Protein AF-A0A847Q2G8-F1 (afdb_monomer)

Mean predicted aligned error: 12.5 Å

Sequence (275 aa):
MITLSEVSSGKDWVLEKPFDDATLVSTANLAILHGRGFRTAETSLRPAVLFWASRPGVLRMLGEMLLDFGLMPVSARGAFDLLALAKRLGPHLLVMESELGSGDARSVAALLGDDPALAGLPFLLMGGDPGWPKSRFSMRLPPDAPASDVEMAVRNLLRASGVRTPPLLVIEDDSLLGILQAAFSDRYGYRCPVSDSPDPALVASVDTVIYQGGFPPAGIFREEWKDTQLIVIGGPPSDIPAEQIAGQVRIEAAGFSLPALWEALDTGKWTDHDV

pLDDT: mean 70.38, std 17.53, range [26.92, 92.38]

Radius of gyration: 20.65 Å; Cα contacts (8 Å, |Δi|>4): 414; chains: 1; bounding box: 47×43×61 Å

Solvent-accessible surface area (backbone atoms only — not comparable to full-atom values): 15924 Å² total; per-residue (Å²): 128,72,59,75,34,39,25,78,82,64,34,32,39,44,41,41,74,74,73,54,72,70,57,50,53,54,50,52,48,52,44,60,48,48,35,72,56,68,70,62,97,75,91,72,78,66,56,25,35,40,31,36,67,85,51,67,70,56,50,51,55,49,37,54,53,32,48,72,66,62,27,44,67,40,84,31,93,34,57,69,49,38,55,53,48,42,71,74,62,62,42,54,34,36,40,35,36,44,83,38,101,75,44,56,42,65,60,49,54,50,53,33,58,73,33,85,93,39,51,83,56,21,33,40,37,36,30,82,71,84,85,64,85,90,47,100,49,51,51,79,36,51,79,80,55,52,69,68,57,52,51,53,49,53,53,52,42,35,58,74,61,63,61,72,56,67,40,33,38,37,30,42,42,90,87,56,60,61,53,63,45,47,44,40,32,72,72,62,58,28,48,49,57,73,36,84,58,91,49,65,73,62,53,65,69,23,56,32,37,39,41,37,48,57,72,77,64,94,76,70,87,39,85,76,43,78,84,36,32,46,34,40,42,40,52,75,47,97,86,60,60,70,71,70,43,44,78,81,51,35,75,52,80,79,89,75,60,70,67,60,60,52,53,32,67,76,67,73,54,80,56,90,86,78,91

Structure (mmCIF, N/CA/C/O backbone):
data_AF-A0A847Q2G8-F1
#
_entry.id   AF-A0A847Q2G8-F1
#
loop_
_atom_site.group_PDB
_atom_site.id
_atom_site.type_symbol
_atom_site.label_atom_id
_atom_site.label_alt_id
_atom_site.label_comp_id
_atom_site.label_asym_id
_atom_site.label_entity_id
_atom_site.label_seq_id
_atom_site.pdbx_PDB_ins_code
_atom_site.Cartn_x
_atom_site.Cartn_y
_atom_site.Cartn_z
_atom_site.occupancy
_atom_site.B_iso_or_equiv
_atom_site.auth_seq_id
_atom_site.auth_comp_id
_atom_site.auth_asym_id
_atom_site.auth_atom_id
_atom_site.pdbx_PDB_model_num
ATOM 1 N N . MET A 1 1 ? -5.538 23.089 14.633 1.00 41.56 1 MET A N 1
ATOM 2 C CA . MET A 1 1 ? -4.340 22.297 14.971 1.00 41.56 1 MET A CA 1
ATOM 3 C C . MET A 1 1 ? -4.878 20.985 15.489 1.00 41.56 1 MET A C 1
ATOM 5 O O . MET A 1 1 ? -5.653 21.034 16.431 1.00 41.56 1 MET A O 1
ATOM 9 N N . ILE A 1 2 ? -4.609 19.881 14.796 1.00 40.50 2 ILE A N 1
ATOM 10 C CA . ILE A 1 2 ? -5.095 18.560 15.207 1.00 40.50 2 ILE A CA 1
ATOM 11 C C . ILE A 1 2 ? -4.102 18.026 16.225 1.00 40.50 2 ILE A C 1
ATOM 13 O O . ILE A 1 2 ? -2.902 17.990 15.945 1.00 40.50 2 ILE A O 1
ATOM 17 N N . THR A 1 3 ? -4.596 17.656 17.398 1.00 49.03 3 THR A N 1
ATOM 18 C CA . THR A 1 3 ? -3.790 16.984 18.409 1.00 49.03 3 THR A CA 1
ATOM 19 C C . THR A 1 3 ? -3.986 15.494 18.212 1.00 49.03 3 THR A C 1
ATOM 21 O O . THR A 1 3 ? -5.090 14.982 18.374 1.00 49.03 3 THR A O 1
ATOM 24 N N . LEU A 1 4 ? -2.918 14.813 17.815 1.00 47.31 4 LEU A N 1
ATOM 25 C CA . LEU A 1 4 ? -2.869 13.363 17.792 1.00 47.31 4 LEU A CA 1
ATOM 26 C C . LEU A 1 4 ? -2.159 12.929 19.071 1.00 47.31 4 LEU A C 1
ATOM 28 O O . LEU A 1 4 ? -1.071 13.419 19.375 1.00 47.31 4 LEU A O 1
ATOM 32 N N . SER A 1 5 ? -2.796 12.073 19.857 1.00 54.19 5 SER A N 1
ATOM 33 C CA . SER A 1 5 ? -2.247 11.627 21.133 1.00 54.19 5 SER A CA 1
ATOM 34 C C . SER A 1 5 ? -2.280 10.115 21.243 1.00 54.19 5 SER A C 1
ATOM 36 O O . SER A 1 5 ? -3.335 9.501 21.091 1.00 54.19 5 SER A O 1
ATOM 38 N N . GLU A 1 6 ? -1.106 9.544 21.504 1.00 48.56 6 GLU A N 1
ATOM 39 C CA . GLU A 1 6 ? -0.923 8.136 21.834 1.00 48.56 6 GLU A CA 1
ATOM 40 C C . GLU A 1 6 ? -1.397 7.907 23.278 1.00 48.56 6 GLU A C 1
ATOM 42 O O . GLU A 1 6 ? -1.081 8.686 24.186 1.00 48.56 6 GLU A O 1
ATOM 47 N N . VAL A 1 7 ? -2.190 6.857 23.497 1.00 56.44 7 VAL A N 1
ATOM 48 C CA . VAL A 1 7 ? -2.660 6.483 24.836 1.00 56.44 7 VAL A CA 1
ATOM 49 C C . VAL A 1 7 ? -1.842 5.305 25.375 1.00 56.44 7 VAL A C 1
ATOM 51 O O . VAL A 1 7 ? -1.566 4.392 24.606 1.00 56.44 7 VAL A O 1
ATOM 54 N N . SER A 1 8 ? -1.491 5.341 26.673 1.00 44.94 8 SER A N 1
ATOM 55 C CA . SER A 1 8 ? -0.936 4.353 27.642 1.00 44.94 8 SER A CA 1
ATOM 56 C C . SER A 1 8 ? -0.393 2.984 27.186 1.00 44.94 8 SER A C 1
ATOM 58 O O . SER A 1 8 ? 0.509 2.466 27.842 1.00 44.94 8 SER A O 1
ATOM 60 N N . SER A 1 9 ? -0.921 2.378 26.127 1.00 54.47 9 SER A N 1
ATOM 61 C CA . SER A 1 9 ? -0.518 1.108 25.512 1.00 54.47 9 SER A CA 1
ATOM 62 C C . SER A 1 9 ? 0.331 1.268 24.235 1.00 54.47 9 SER A C 1
ATOM 64 O O . SER A 1 9 ? 0.966 0.311 23.791 1.00 54.47 9 SER A O 1
ATOM 66 N N . GLY A 1 10 ? 0.329 2.454 23.622 1.00 57.09 10 GLY A N 1
ATOM 67 C CA . GLY A 1 10 ? 0.938 2.742 22.322 1.00 57.09 10 GLY A CA 1
ATOM 68 C C . GLY A 1 10 ? 0.220 2.184 21.098 1.00 57.09 10 GLY A C 1
ATOM 69 O O . GLY A 1 10 ? 0.738 2.255 19.982 1.00 57.09 10 GLY A O 1
ATOM 70 N N . LYS A 1 11 ? -0.975 1.624 21.301 1.00 56.09 11 LYS A N 1
ATOM 71 C CA . LYS A 1 11 ? -1.830 1.098 20.234 1.00 56.09 11 LYS A CA 1
ATOM 72 C C . LYS A 1 11 ? -3.013 2.014 19.937 1.00 56.09 11 LYS A C 1
ATOM 74 O O . LYS A 1 11 ? -3.462 2.055 18.792 1.00 56.09 11 LYS A O 1
ATOM 79 N N . ASP A 1 12 ? -3.471 2.769 20.931 1.00 64.50 12 ASP A N 1
ATOM 80 C CA . ASP 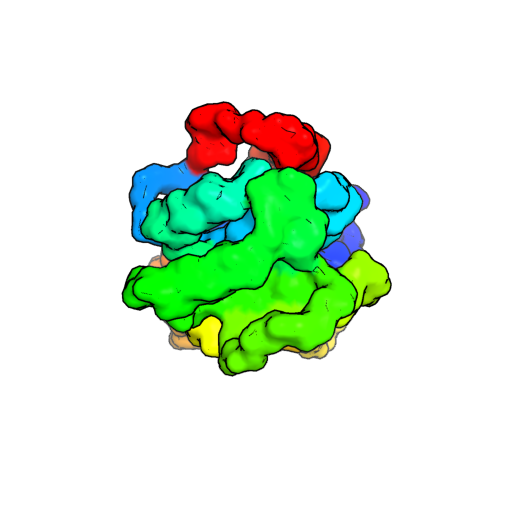A 1 12 ? -4.721 3.521 20.854 1.00 64.50 12 ASP A CA 1
ATOM 81 C C . ASP A 1 12 ? -4.491 5.000 20.529 1.00 64.50 12 ASP A C 1
ATOM 83 O O . ASP A 1 12 ? -3.535 5.623 21.005 1.00 64.50 12 ASP A O 1
ATOM 87 N N . TRP A 1 13 ? -5.393 5.552 19.715 1.00 67.06 13 TRP A N 1
ATOM 88 C CA . TRP A 1 13 ? -5.280 6.899 19.153 1.00 67.06 13 TRP A CA 1
ATOM 89 C C . TRP A 1 13 ? -6.563 7.698 19.364 1.00 67.06 13 TRP A C 1
ATOM 91 O O . TRP A 1 13 ? -7.664 7.171 19.195 1.00 67.06 13 TRP A O 1
ATOM 101 N N . VAL A 1 14 ? -6.412 8.986 19.680 1.00 73.00 14 VAL A N 1
ATOM 102 C CA . VAL A 1 14 ? -7.526 9.939 19.806 1.00 73.00 14 VAL A CA 1
ATOM 103 C C . VAL A 1 14 ? -7.372 11.062 18.787 1.00 73.00 14 VAL A C 1
ATOM 105 O O . VAL A 1 14 ? -6.293 11.649 18.665 1.00 73.00 14 VAL A O 1
ATOM 108 N N . LEU A 1 15 ? -8.459 11.360 18.069 1.00 70.94 15 LEU A N 1
ATOM 109 C CA . LEU A 1 15 ? -8.569 12.500 17.161 1.00 70.94 15 LEU A CA 1
ATOM 110 C C . LEU A 1 15 ? -9.609 13.512 17.645 1.00 70.94 15 LEU A C 1
ATOM 112 O O . LEU A 1 15 ? -10.807 13.220 17.690 1.00 70.94 15 LEU A O 1
ATOM 116 N N . GLU A 1 16 ? -9.155 14.738 17.901 1.00 72.69 16 GLU A N 1
ATOM 117 C CA . GLU A 1 16 ? -10.001 15.841 18.361 1.00 72.69 16 GLU A CA 1
ATOM 118 C C . GLU A 1 16 ? -10.386 16.806 17.227 1.00 72.69 16 GLU A C 1
ATOM 120 O O . GLU A 1 16 ? -9.566 17.183 16.386 1.00 72.69 16 GLU A O 1
ATOM 125 N N . LYS A 1 17 ? -11.651 17.248 17.227 1.00 68.62 17 LYS A N 1
ATOM 126 C CA . LYS A 1 17 ? -12.158 18.296 16.323 1.00 68.62 17 LYS A CA 1
ATOM 127 C C . LYS A 1 17 ? -11.499 19.659 16.635 1.00 68.62 17 LYS A C 1
ATOM 129 O O . LYS A 1 17 ? -11.201 19.931 17.796 1.00 68.62 17 LYS A O 1
ATOM 134 N N . PRO A 1 18 ? -11.364 20.571 15.649 1.00 75.88 18 PRO A N 1
ATOM 135 C CA . PRO A 1 18 ? -11.869 20.469 14.278 1.00 75.88 18 PRO A CA 1
ATOM 136 C C . PRO A 1 18 ? -10.899 19.766 13.315 1.00 75.88 18 PRO A C 1
ATOM 138 O O . PRO A 1 18 ? -9.692 19.999 13.350 1.00 75.88 18 PRO A O 1
ATOM 141 N N . PHE A 1 19 ? -11.463 18.982 12.397 1.00 72.88 19 PHE A N 1
ATOM 142 C CA . PHE A 1 19 ? -10.794 18.372 11.245 1.00 72.88 19 PHE A CA 1
ATOM 143 C C . PHE A 1 19 ? -11.754 18.352 10.045 1.00 72.88 19 PHE A C 1
ATOM 145 O O . PHE A 1 19 ? -12.971 18.414 10.234 1.00 72.88 19 PHE A O 1
ATOM 152 N N . ASP A 1 20 ? -11.211 18.283 8.830 1.00 78.94 20 ASP A N 1
ATOM 153 C CA . ASP A 1 20 ? -11.975 17.958 7.618 1.00 78.94 20 ASP A CA 1
ATOM 154 C C . ASP A 1 20 ? -11.950 16.445 7.333 1.00 78.94 20 ASP A C 1
ATOM 156 O O . ASP A 1 20 ? -11.139 15.707 7.901 1.00 78.94 20 ASP A O 1
ATOM 160 N N . ASP A 1 21 ? -12.839 15.984 6.448 1.00 72.38 21 ASP A N 1
ATOM 161 C CA . ASP A 1 21 ? -13.003 14.562 6.115 1.00 72.38 21 ASP A CA 1
ATOM 162 C C . ASP A 1 21 ? -11.713 13.935 5.567 1.00 72.38 21 ASP A C 1
ATOM 164 O O . ASP A 1 21 ? -11.373 12.798 5.895 1.00 72.38 21 ASP A O 1
ATOM 168 N N . ALA A 1 22 ? -10.959 14.678 4.751 1.00 67.94 22 ALA A N 1
ATOM 169 C CA . ALA A 1 22 ? -9.722 14.182 4.155 1.00 67.94 22 ALA A CA 1
ATOM 170 C C . ALA A 1 22 ? -8.654 13.925 5.225 1.00 67.94 22 ALA A C 1
ATOM 172 O O . ALA A 1 22 ? -7.975 12.895 5.193 1.00 67.94 22 ALA A O 1
ATOM 173 N N . THR A 1 23 ? -8.537 14.842 6.184 1.00 70.06 23 THR A N 1
ATOM 174 C CA . THR A 1 23 ? -7.585 14.755 7.287 1.00 70.06 23 THR A CA 1
ATOM 175 C C . THR A 1 23 ? -7.989 13.692 8.299 1.00 70.06 23 THR A C 1
ATOM 177 O O . THR A 1 23 ? -7.128 12.990 8.829 1.00 70.06 23 THR A O 1
ATOM 180 N N . LEU A 1 24 ? -9.292 13.529 8.543 1.00 77.19 24 LEU A N 1
ATOM 181 C CA . LEU A 1 24 ? -9.810 12.465 9.394 1.00 77.19 24 LEU A CA 1
ATOM 182 C C . LEU A 1 24 ? -9.400 11.088 8.866 1.00 77.19 24 LEU A C 1
ATOM 184 O O . LEU A 1 24 ? -8.821 10.280 9.591 1.00 77.19 24 LEU A O 1
ATOM 188 N N . VAL A 1 25 ? -9.676 10.851 7.585 1.00 71.81 25 VAL A N 1
ATOM 189 C CA . VAL A 1 25 ? -9.423 9.579 6.912 1.00 71.81 25 VAL A CA 1
ATOM 190 C C . VAL A 1 25 ? -7.926 9.260 6.871 1.00 71.81 25 VAL A C 1
ATOM 192 O O . VAL A 1 25 ? -7.534 8.147 7.223 1.00 71.81 25 VAL A O 1
ATOM 195 N N . SER A 1 26 ? -7.078 10.224 6.494 1.00 65.31 26 SER A N 1
ATOM 196 C CA . SER A 1 26 ? -5.626 10.008 6.426 1.00 65.31 26 SER A CA 1
ATOM 197 C C . SER A 1 26 ? -5.017 9.736 7.802 1.00 65.31 26 SER A C 1
ATOM 199 O O . SER A 1 26 ? -4.225 8.809 7.958 1.00 65.31 26 SER A O 1
ATOM 201 N N . THR A 1 27 ? -5.428 10.487 8.822 1.00 71.62 27 THR A N 1
ATOM 202 C CA . THR A 1 27 ? -4.893 10.345 10.179 1.00 71.62 27 THR A CA 1
ATOM 203 C C . THR A 1 27 ? -5.376 9.058 10.852 1.00 71.62 27 THR A C 1
ATOM 205 O O . THR A 1 27 ? -4.578 8.368 11.483 1.00 71.62 27 THR A O 1
ATOM 208 N N . ALA A 1 28 ? -6.651 8.686 10.690 1.00 74.94 28 ALA A N 1
ATOM 209 C CA . ALA A 1 28 ? -7.158 7.403 11.176 1.00 74.94 28 ALA A CA 1
ATOM 210 C C . ALA A 1 28 ? -6.443 6.235 10.485 1.00 74.94 28 ALA A C 1
ATOM 212 O O . ALA A 1 28 ? -6.062 5.274 11.146 1.00 74.94 28 ALA A O 1
ATOM 213 N N . ASN A 1 29 ? -6.179 6.342 9.180 1.00 68.88 29 ASN A N 1
ATOM 214 C CA . ASN A 1 29 ? -5.376 5.350 8.484 1.00 68.88 29 ASN A CA 1
ATOM 215 C C . ASN A 1 29 ? -3.964 5.257 9.078 1.00 68.88 29 ASN A C 1
ATOM 217 O O . ASN A 1 29 ? -3.562 4.170 9.466 1.00 68.88 29 ASN A O 1
ATOM 221 N N . LEU A 1 30 ? -3.253 6.375 9.267 1.00 66.81 30 LEU A N 1
ATOM 222 C CA . LEU A 1 30 ? -1.937 6.374 9.922 1.00 66.81 30 LEU A CA 1
ATOM 223 C C . LEU A 1 30 ? -1.972 5.717 11.309 1.00 66.81 30 LEU A C 1
ATOM 225 O O . LEU A 1 30 ? -1.102 4.906 11.623 1.00 66.81 30 LEU A O 1
ATOM 229 N N . ALA A 1 31 ? -2.994 6.004 12.115 1.00 72.06 31 ALA A N 1
ATOM 230 C CA . ALA A 1 31 ? -3.189 5.366 13.410 1.00 72.06 31 ALA A CA 1
ATOM 231 C C . ALA A 1 31 ? -3.312 3.836 13.285 1.00 72.06 31 ALA A C 1
ATOM 233 O O . ALA A 1 31 ? -2.581 3.128 13.983 1.00 72.06 31 ALA A O 1
ATOM 234 N N . ILE A 1 32 ? -4.147 3.319 12.363 1.00 70.31 32 ILE A N 1
ATOM 235 C CA . ILE A 1 32 ? -4.272 1.869 12.077 1.00 70.31 32 ILE A CA 1
ATOM 236 C C . ILE A 1 32 ? -2.896 1.264 11.798 1.00 70.31 32 ILE A C 1
ATOM 238 O O . ILE A 1 32 ? -2.567 0.175 12.265 1.00 70.31 32 ILE A O 1
ATOM 242 N N . LEU A 1 33 ? -2.079 1.968 11.019 1.00 65.00 33 LEU A N 1
ATOM 243 C CA . LEU A 1 33 ? -0.746 1.495 10.683 1.00 65.00 33 LEU A CA 1
ATOM 244 C C . LEU A 1 33 ? 0.115 1.427 11.939 1.00 65.00 33 LEU A C 1
ATOM 246 O O . LEU A 1 33 ? 0.643 0.360 12.251 1.00 65.00 33 LEU A O 1
ATOM 250 N N . HIS A 1 34 ? 0.214 2.521 12.689 1.00 65.50 34 HIS A N 1
ATOM 251 C CA . HIS A 1 34 ? 1.106 2.610 13.840 1.00 65.50 34 HIS A CA 1
ATOM 252 C C . HIS A 1 34 ? 0.798 1.601 14.959 1.00 65.50 34 HIS A C 1
ATOM 254 O O . HIS A 1 34 ? 1.723 0.953 15.462 1.00 65.50 34 HIS A O 1
ATOM 260 N N . GLY A 1 35 ? -0.474 1.432 15.342 1.00 59.88 35 GLY A N 1
ATOM 261 C CA . GLY A 1 35 ? -0.840 0.555 16.465 1.00 59.88 35 GLY A CA 1
ATOM 262 C C . GLY A 1 35 ? -0.752 -0.943 16.164 1.00 59.88 35 GLY A C 1
ATOM 263 O O . GLY A 1 35 ? -0.698 -1.747 17.094 1.00 59.88 35 GLY A O 1
ATOM 264 N N . ARG A 1 36 ? -0.607 -1.335 14.893 1.00 61.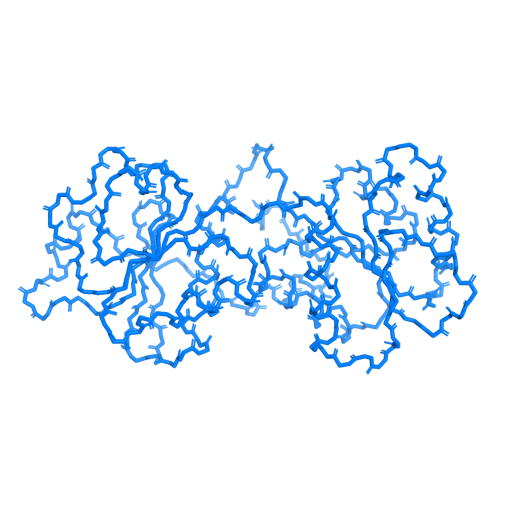78 36 ARG A N 1
ATOM 265 C CA . ARG A 1 36 ? -0.322 -2.723 14.481 1.00 61.78 36 ARG A CA 1
ATOM 266 C C . ARG A 1 36 ? 1.126 -3.169 14.713 1.00 61.78 36 ARG A C 1
ATOM 268 O O . ARG A 1 36 ? 1.540 -4.202 14.200 1.00 61.78 36 ARG A O 1
ATOM 275 N N . GLY A 1 37 ? 1.898 -2.431 15.508 1.00 48.47 37 GLY A N 1
ATOM 276 C CA . GLY A 1 37 ? 3.257 -2.827 15.859 1.00 48.47 37 GLY A CA 1
ATOM 277 C C . GLY A 1 37 ? 4.282 -2.336 14.846 1.00 48.47 37 GLY A C 1
ATOM 278 O O . GLY A 1 37 ? 5.070 -3.104 14.300 1.00 48.47 37 GLY A O 1
ATOM 279 N N . PHE A 1 38 ? 4.382 -1.014 14.706 1.00 48.47 38 PHE A N 1
ATOM 280 C CA . PHE A 1 38 ? 5.653 -0.400 14.310 1.00 48.47 38 PHE A CA 1
ATOM 281 C C . PHE A 1 38 ? 6.771 -0.649 15.345 1.00 48.47 38 PHE A C 1
ATOM 283 O O . PHE A 1 38 ? 7.914 -0.302 15.086 1.00 48.47 38 PHE A O 1
ATOM 290 N N . ARG A 1 39 ? 6.458 -1.273 16.491 1.00 41.06 39 ARG A N 1
ATOM 291 C CA . ARG A 1 39 ? 7.397 -1.634 17.553 1.00 41.06 39 ARG A CA 1
ATOM 292 C C . ARG A 1 39 ? 7.935 -3.063 17.378 1.00 41.06 39 ARG A C 1
ATOM 294 O O . ARG A 1 39 ? 7.317 -4.025 17.815 1.00 41.06 39 ARG A O 1
ATOM 301 N N . THR A 1 40 ? 9.128 -3.130 16.787 1.00 38.00 40 THR A N 1
ATOM 302 C CA . THR A 1 40 ? 10.263 -4.001 17.153 1.00 38.00 40 THR A CA 1
ATOM 303 C C . THR A 1 40 ? 10.181 -5.539 17.027 1.00 38.00 40 THR A C 1
ATOM 305 O O . THR A 1 40 ? 9.436 -6.228 17.715 1.00 38.00 40 THR A O 1
ATOM 308 N N . ALA A 1 41 ? 11.161 -6.038 16.260 1.00 36.47 41 ALA A N 1
ATOM 309 C CA . ALA A 1 41 ? 12.028 -7.209 16.479 1.00 36.47 41 ALA A CA 1
ATOM 310 C C . ALA A 1 41 ? 11.625 -8.631 16.039 1.00 36.47 41 ALA A C 1
ATOM 312 O O . ALA A 1 41 ? 12.536 -9.358 15.643 1.00 36.47 41 ALA A O 1
ATOM 313 N N . GLU A 1 42 ? 10.359 -9.056 16.002 1.00 36.94 42 GLU A N 1
ATOM 314 C CA . GLU A 1 42 ? 10.052 -10.456 15.624 1.00 36.94 42 GLU A CA 1
ATOM 315 C C . GLU A 1 42 ? 8.913 -10.583 14.589 1.00 36.94 42 GLU A C 1
ATOM 317 O O . GLU A 1 42 ? 7.726 -10.640 14.888 1.00 36.94 42 GLU A O 1
ATOM 322 N N . THR A 1 43 ? 9.331 -10.619 13.317 1.00 38.22 43 THR A N 1
ATOM 323 C CA . THR A 1 43 ? 8.836 -11.557 12.283 1.00 38.22 43 THR A CA 1
ATOM 324 C C . THR A 1 43 ? 7.339 -11.622 11.936 1.00 38.22 43 THR A C 1
ATOM 326 O O . THR A 1 43 ? 6.851 -12.675 11.526 1.00 38.22 43 THR A O 1
ATOM 329 N N . SER A 1 44 ? 6.631 -10.493 11.882 1.00 41.94 44 SER A N 1
ATOM 330 C CA . SER A 1 44 ? 5.543 -10.347 10.896 1.00 41.94 44 SER A CA 1
ATOM 331 C C . SER A 1 44 ? 5.920 -9.262 9.889 1.00 41.94 44 SER A C 1
ATOM 333 O O . SER A 1 44 ? 5.796 -8.065 10.128 1.00 41.94 44 SER A O 1
ATOM 335 N N . LEU A 1 45 ? 6.528 -9.697 8.780 1.00 51.19 45 LEU A N 1
ATOM 336 C CA . LEU A 1 45 ? 7.005 -8.820 7.712 1.00 51.19 45 LEU A CA 1
ATOM 337 C C . LEU A 1 45 ? 5.845 -7.941 7.235 1.00 51.19 45 LEU A C 1
ATOM 339 O O . LEU A 1 45 ? 4.855 -8.447 6.702 1.00 51.19 45 LEU A O 1
ATOM 343 N N . ARG A 1 46 ? 5.977 -6.623 7.446 1.00 58.00 46 ARG A N 1
ATOM 344 C CA . ARG A 1 46 ? 5.056 -5.615 6.906 1.00 58.00 46 ARG A CA 1
ATOM 345 C C . ARG A 1 46 ? 4.807 -5.918 5.435 1.00 58.00 46 ARG A C 1
ATOM 347 O O . ARG A 1 46 ? 5.755 -6.328 4.754 1.00 58.00 46 ARG A O 1
ATOM 354 N N . PRO A 1 47 ? 3.600 -5.670 4.906 1.00 63.28 47 PRO A N 1
ATOM 355 C CA . PRO A 1 47 ? 3.405 -5.801 3.487 1.00 63.28 47 PRO A CA 1
ATOM 356 C C . PRO A 1 47 ? 4.249 -4.764 2.743 1.00 63.28 47 PRO A C 1
ATOM 358 O O . PRO A 1 47 ? 3.903 -3.593 2.624 1.00 63.28 47 PRO A O 1
ATOM 361 N N . ALA A 1 48 ? 5.432 -5.206 2.321 1.00 78.19 48 ALA A N 1
ATOM 362 C CA . ALA A 1 48 ? 6.425 -4.368 1.685 1.00 78.19 48 ALA A CA 1
ATOM 363 C C . ALA A 1 48 ? 6.105 -4.254 0.200 1.00 78.19 48 ALA A C 1
ATOM 365 O O . ALA A 1 48 ? 5.795 -5.252 -0.463 1.00 78.19 48 ALA A O 1
ATOM 366 N N . VAL A 1 49 ? 6.217 -3.036 -0.315 1.00 81.19 49 VAL A N 1
ATOM 367 C CA . VAL A 1 49 ? 6.251 -2.786 -1.749 1.00 81.19 49 VAL A CA 1
ATOM 368 C C . VAL A 1 49 ? 7.649 -2.340 -2.092 1.00 81.19 49 VAL A C 1
ATOM 370 O O . VAL A 1 49 ? 8.135 -1.315 -1.617 1.00 81.19 49 VAL A O 1
ATOM 373 N N . LEU A 1 50 ? 8.305 -3.159 -2.900 1.00 85.19 50 LEU A N 1
ATOM 374 C CA . LEU A 1 50 ? 9.671 -2.919 -3.309 1.00 85.19 50 LEU A CA 1
ATOM 375 C C . LEU A 1 50 ? 9.647 -2.204 -4.657 1.00 85.19 50 LEU A C 1
ATOM 377 O O . LEU A 1 50 ? 9.079 -2.716 -5.620 1.00 85.19 50 LEU A O 1
ATOM 381 N N . PHE A 1 51 ? 10.256 -1.031 -4.746 1.00 87.56 51 PHE A N 1
ATOM 382 C CA . PHE A 1 51 ? 10.296 -0.271 -5.986 1.00 87.56 51 PHE A CA 1
ATOM 383 C C . PHE A 1 51 ? 11.704 0.030 -6.456 1.00 87.56 51 PHE A C 1
ATOM 385 O O . PHE A 1 51 ? 12.649 0.152 -5.683 1.00 87.56 51 PHE A O 1
ATOM 392 N N . TRP A 1 52 ? 11.814 0.176 -7.767 1.00 87.12 52 TRP A N 1
ATOM 393 C CA . TRP A 1 52 ? 13.023 0.547 -8.471 1.00 87.12 52 TRP A CA 1
ATOM 394 C C . TRP A 1 52 ? 12.648 1.599 -9.513 1.00 87.12 52 TRP A C 1
ATOM 396 O O . TRP A 1 52 ? 12.066 1.285 -10.550 1.00 87.12 52 TRP A O 1
ATOM 406 N N . ALA A 1 53 ? 12.928 2.862 -9.192 1.00 84.75 53 ALA A N 1
ATOM 407 C CA . ALA A 1 53 ? 12.729 4.005 -10.078 1.00 84.75 53 ALA A CA 1
ATOM 408 C C . ALA A 1 53 ? 13.920 4.967 -9.970 1.00 84.75 53 ALA A C 1
ATOM 410 O O . ALA A 1 53 ? 14.55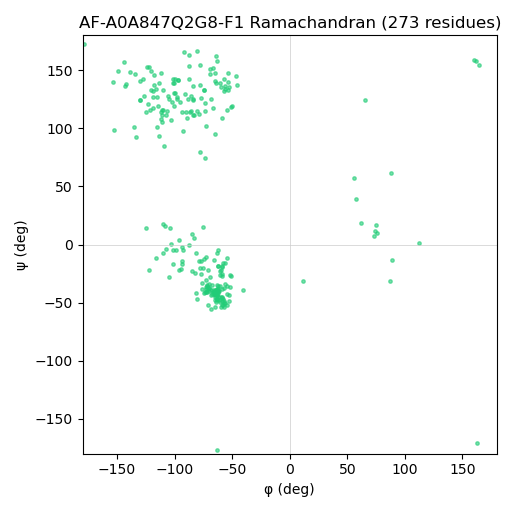2 5.081 -8.921 1.00 84.75 53 ALA A O 1
ATOM 411 N N . SER A 1 54 ? 14.233 5.651 -11.068 1.00 84.69 54 SER A N 1
ATOM 412 C CA . SER A 1 54 ? 15.337 6.615 -11.166 1.00 84.69 54 SER A CA 1
ATOM 413 C C . SER A 1 54 ? 14.893 8.049 -10.926 1.00 84.69 54 SER A C 1
ATOM 415 O O . SER A 1 54 ? 15.719 8.898 -10.596 1.00 84.69 54 SER A O 1
ATOM 417 N N . ARG A 1 55 ? 13.596 8.335 -11.098 1.00 84.12 55 ARG A N 1
ATOM 418 C CA . ARG A 1 55 ? 13.027 9.676 -10.940 1.00 84.12 55 ARG A CA 1
ATOM 419 C C . ARG A 1 55 ? 12.645 9.932 -9.474 1.00 84.12 55 ARG A C 1
ATOM 421 O O . ARG A 1 55 ? 11.673 9.336 -9.006 1.00 84.12 55 ARG A O 1
ATOM 428 N N . PRO A 1 56 ? 13.300 10.876 -8.764 1.00 82.31 56 PRO A N 1
ATOM 429 C CA . PRO A 1 56 ? 13.000 11.158 -7.355 1.00 82.31 56 PRO A CA 1
ATOM 430 C C . PRO A 1 56 ? 11.540 11.547 -7.102 1.00 82.31 56 PRO A C 1
ATOM 432 O O . PRO A 1 56 ? 10.941 11.117 -6.123 1.00 82.31 56 PRO A O 1
ATOM 435 N N . GLY A 1 57 ? 10.929 12.303 -8.021 1.00 82.44 57 GLY A N 1
ATOM 436 C CA . GLY A 1 57 ? 9.520 12.691 -7.900 1.00 82.44 57 GLY A CA 1
ATOM 437 C C . GLY A 1 57 ? 8.557 11.500 -7.919 1.00 82.44 57 GLY A C 1
ATOM 438 O O . GLY A 1 57 ? 7.567 11.507 -7.194 1.00 82.44 57 GLY A O 1
ATOM 439 N N . VAL A 1 58 ? 8.875 10.459 -8.694 1.00 80.81 58 VAL A N 1
ATOM 440 C CA . VAL A 1 58 ? 8.077 9.227 -8.753 1.00 80.81 58 VAL A CA 1
ATOM 441 C C . VAL A 1 58 ? 8.264 8.408 -7.479 1.00 80.81 58 VAL A C 1
ATOM 443 O O . VAL A 1 58 ? 7.281 7.911 -6.940 1.00 80.81 58 VAL A O 1
ATOM 446 N N . LEU A 1 59 ? 9.498 8.316 -6.966 1.00 80.44 59 LEU A N 1
ATOM 447 C CA . LEU A 1 59 ? 9.789 7.646 -5.692 1.00 80.44 59 LEU A CA 1
ATOM 448 C C . LEU A 1 59 ? 9.011 8.281 -4.539 1.00 80.44 59 LEU A C 1
ATOM 450 O O . LEU A 1 59 ? 8.384 7.563 -3.767 1.00 80.44 59 LEU A O 1
ATOM 454 N N . ARG A 1 60 ? 9.006 9.616 -4.455 1.00 82.50 60 ARG A N 1
ATOM 455 C CA . ARG A 1 60 ? 8.274 10.340 -3.413 1.00 82.50 60 ARG A CA 1
ATOM 456 C C . ARG A 1 60 ? 6.765 10.130 -3.527 1.00 82.50 60 ARG A C 1
ATOM 458 O O . ARG A 1 60 ? 6.142 9.738 -2.550 1.00 82.50 60 ARG A O 1
ATOM 465 N N . MET A 1 61 ? 6.202 10.313 -4.725 1.00 85.62 61 MET A N 1
ATOM 466 C CA . MET A 1 61 ? 4.770 10.110 -4.979 1.00 85.62 61 MET A CA 1
ATOM 467 C C . MET A 1 61 ? 4.325 8.682 -4.634 1.00 85.62 61 MET A C 1
ATOM 469 O O . MET A 1 61 ? 3.306 8.491 -3.978 1.00 85.62 61 MET A O 1
ATOM 473 N N . LEU A 1 62 ? 5.079 7.669 -5.073 1.00 83.81 62 LEU A N 1
ATOM 474 C CA . LEU A 1 62 ? 4.786 6.276 -4.740 1.00 83.81 62 LEU A CA 1
ATOM 475 C C . LEU A 1 62 ? 4.964 6.002 -3.251 1.00 83.81 62 LEU A C 1
ATOM 477 O O . LEU A 1 62 ? 4.144 5.301 -2.679 1.00 83.81 62 LEU A O 1
ATOM 481 N N . GLY A 1 63 ? 6.007 6.543 -2.623 1.00 83.81 63 GLY A N 1
ATOM 482 C CA . GLY A 1 63 ? 6.247 6.395 -1.192 1.00 83.81 63 GLY A CA 1
ATOM 483 C C . GLY A 1 63 ? 5.077 6.917 -0.363 1.00 83.81 63 GLY A C 1
ATOM 484 O O . GLY A 1 63 ? 4.533 6.169 0.441 1.00 83.81 63 GLY A O 1
ATOM 485 N N . GLU A 1 64 ? 4.645 8.155 -0.620 1.00 81.25 64 GLU A N 1
ATOM 486 C CA . GLU A 1 64 ? 3.470 8.780 0.007 1.00 81.25 64 GLU A CA 1
ATOM 487 C C . GLU A 1 64 ? 2.214 7.916 -0.175 1.00 81.25 64 GLU A C 1
ATOM 489 O O . GLU A 1 64 ? 1.563 7.533 0.793 1.00 81.25 64 GLU A O 1
ATOM 494 N N . MET A 1 65 ? 1.926 7.522 -1.414 1.00 82.56 65 MET A N 1
ATOM 495 C CA . MET A 1 65 ? 0.751 6.720 -1.752 1.00 82.56 65 MET A CA 1
ATOM 496 C C . MET A 1 65 ? 0.766 5.321 -1.115 1.00 82.56 65 MET A C 1
ATOM 498 O O . MET A 1 65 ? -0.264 4.812 -0.686 1.00 82.56 65 MET A O 1
ATOM 502 N N . LEU A 1 66 ? 1.924 4.663 -1.069 1.00 82.38 66 LEU A N 1
ATOM 503 C CA . LEU A 1 66 ? 2.064 3.331 -0.480 1.00 82.38 66 LEU A CA 1
ATOM 504 C C . LEU A 1 66 ? 1.932 3.386 1.042 1.00 82.38 66 LEU A C 1
ATOM 506 O O . LEU A 1 66 ? 1.284 2.511 1.615 1.00 82.38 66 LEU A O 1
ATOM 510 N N . LEU A 1 67 ? 2.474 4.427 1.677 1.00 77.88 67 LEU A N 1
ATOM 511 C CA . LEU A 1 67 ? 2.266 4.684 3.101 1.00 77.88 67 LEU A CA 1
ATOM 512 C C . LEU A 1 67 ? 0.786 4.935 3.402 1.00 77.88 67 LEU A C 1
ATOM 514 O O . LEU A 1 67 ? 0.266 4.363 4.356 1.00 77.88 67 LEU A O 1
ATOM 518 N N . ASP A 1 68 ? 0.080 5.670 2.540 1.00 72.56 68 ASP A N 1
ATOM 519 C CA . ASP A 1 68 ? -1.375 5.821 2.625 1.00 72.56 68 ASP A CA 1
ATOM 520 C C . ASP A 1 68 ? -2.114 4.475 2.494 1.00 72.56 68 ASP A C 1
ATOM 522 O O . ASP A 1 68 ? -3.197 4.315 3.046 1.00 72.56 68 ASP A O 1
ATOM 526 N N . PHE A 1 69 ? -1.545 3.464 1.834 1.00 70.12 69 PHE A N 1
ATOM 527 C CA . PHE A 1 69 ? -2.102 2.102 1.811 1.00 70.12 69 PHE A CA 1
ATOM 528 C C . PHE A 1 69 ? -1.656 1.211 2.967 1.00 70.12 69 PHE A C 1
ATOM 530 O O . PHE A 1 69 ? -2.050 0.045 3.025 1.00 70.12 69 PHE A O 1
ATOM 537 N N . GLY A 1 70 ? -0.826 1.712 3.878 1.00 70.69 70 GLY A N 1
ATOM 538 C CA . GLY A 1 70 ? -0.257 0.880 4.929 1.00 70.69 70 GLY A CA 1
ATOM 539 C C . GLY A 1 70 ? 0.840 -0.059 4.493 1.00 70.69 70 GLY A C 1
ATOM 540 O O . GLY A 1 70 ? 1.161 -1.019 5.196 1.00 70.69 70 GLY A O 1
ATOM 541 N N . LEU A 1 71 ? 1.401 0.198 3.324 1.00 78.50 71 LEU A N 1
ATOM 542 C CA . LEU A 1 71 ? 2.458 -0.599 2.753 1.00 78.50 71 LEU A CA 1
ATOM 543 C C . LEU A 1 71 ? 3.784 0.059 3.073 1.00 78.50 71 LEU A C 1
ATOM 545 O O . LEU A 1 71 ? 3.908 1.280 3.034 1.00 78.50 71 LEU A O 1
ATOM 549 N N . MET A 1 72 ? 4.789 -0.760 3.365 1.00 82.19 72 MET A N 1
ATOM 550 C CA . MET A 1 72 ? 6.124 -0.239 3.625 1.00 82.19 72 MET A CA 1
ATOM 551 C C . MET A 1 72 ? 6.849 -0.027 2.292 1.00 82.19 72 MET A C 1
ATOM 553 O O . MET A 1 72 ? 7.170 -1.022 1.628 1.00 82.19 72 MET A O 1
ATOM 557 N N . PRO A 1 73 ? 7.117 1.226 1.883 1.00 86.44 73 PRO A N 1
ATOM 558 C CA . PRO A 1 73 ? 7.907 1.489 0.699 1.00 86.44 73 PRO A CA 1
ATOM 559 C C . PRO A 1 73 ? 9.371 1.073 0.922 1.00 86.44 73 PRO A C 1
ATOM 561 O O . PRO A 1 73 ? 10.017 1.543 1.855 1.00 86.44 73 PRO A O 1
ATOM 564 N N . VAL A 1 74 ? 9.922 0.217 0.055 1.00 88.94 74 VAL A N 1
ATOM 565 C CA . VAL A 1 74 ? 11.348 -0.150 0.065 1.00 88.94 74 VAL A CA 1
ATOM 566 C C . VAL A 1 74 ? 11.964 0.168 -1.294 1.00 88.94 74 VAL A C 1
ATOM 568 O O . VAL A 1 74 ? 11.535 -0.363 -2.314 1.00 88.94 74 VAL A O 1
ATOM 571 N N . SER A 1 75 ? 12.988 1.020 -1.314 1.00 90.31 75 SER A N 1
ATOM 572 C CA . SER A 1 75 ? 13.683 1.402 -2.548 1.00 90.31 75 SER A CA 1
ATOM 573 C C . SER A 1 75 ? 14.864 0.478 -2.829 1.00 90.31 75 SER A C 1
ATOM 575 O O . SER A 1 75 ? 15.718 0.283 -1.963 1.00 90.31 75 SER A O 1
ATOM 577 N N . ALA A 1 76 ? 14.940 -0.055 -4.046 1.00 90.94 76 ALA A N 1
ATOM 578 C CA . ALA A 1 76 ? 16.097 -0.778 -4.553 1.00 90.94 76 ALA A CA 1
ATOM 579 C C . ALA A 1 76 ? 16.987 0.135 -5.405 1.00 90.94 76 ALA A C 1
ATOM 581 O O . ALA A 1 76 ? 16.516 0.934 -6.216 1.00 90.94 76 ALA A O 1
ATOM 582 N N . ARG A 1 77 ? 18.304 -0.033 -5.276 1.00 88.00 77 ARG A N 1
ATOM 583 C CA . ARG A 1 77 ? 19.309 0.773 -5.994 1.00 88.00 77 ARG A CA 1
ATOM 584 C C . ARG A 1 77 ? 19.516 0.339 -7.450 1.00 88.00 77 ARG A C 1
ATOM 586 O O . ARG A 1 77 ? 20.157 1.045 -8.227 1.00 88.00 77 ARG A O 1
ATOM 593 N N . GLY A 1 78 ? 19.019 -0.836 -7.824 1.00 89.00 78 GLY A N 1
ATOM 594 C CA . GLY A 1 78 ? 19.267 -1.468 -9.118 1.00 89.00 78 GLY A CA 1
ATOM 595 C C . GLY A 1 78 ? 18.528 -2.795 -9.269 1.00 89.00 78 GLY A C 1
ATOM 596 O O . GLY A 1 78 ? 18.002 -3.327 -8.294 1.00 89.00 78 GLY A O 1
ATOM 597 N N . ALA A 1 79 ? 18.568 -3.371 -10.471 1.00 88.56 79 ALA A N 1
ATOM 598 C CA . ALA A 1 79 ? 17.959 -4.666 -10.791 1.00 88.56 79 ALA A CA 1
ATOM 599 C C . ALA A 1 79 ? 18.381 -5.805 -9.840 1.00 88.56 79 ALA A C 1
ATOM 601 O O . ALA A 1 79 ? 17.543 -6.538 -9.321 1.00 88.56 79 ALA A O 1
ATOM 602 N N . PHE A 1 80 ? 19.686 -5.958 -9.589 1.00 90.12 80 PHE A N 1
ATOM 603 C CA . PHE A 1 80 ? 20.198 -7.027 -8.723 1.00 90.12 80 PHE A CA 1
ATOM 604 C C . PHE A 1 80 ? 19.815 -6.833 -7.255 1.00 90.12 80 PHE A C 1
ATOM 606 O O . PHE A 1 80 ? 19.466 -7.799 -6.580 1.00 90.12 80 PHE A O 1
ATOM 613 N N . ASP A 1 81 ? 19.854 -5.587 -6.782 1.00 90.81 81 ASP A N 1
ATOM 614 C CA . ASP A 1 81 ? 19.428 -5.226 -5.431 1.00 90.81 81 ASP A CA 1
ATOM 615 C C . ASP A 1 81 ? 17.927 -5.489 -5.254 1.00 90.81 81 ASP A C 1
ATOM 617 O O . ASP A 1 81 ? 17.519 -6.103 -4.274 1.00 90.81 81 ASP A O 1
ATOM 621 N N . LEU A 1 82 ? 17.114 -5.153 -6.264 1.00 92.06 82 LEU A N 1
ATOM 622 C CA . LEU A 1 82 ? 15.684 -5.450 -6.286 1.00 92.06 82 LEU A CA 1
ATOM 623 C C . LEU A 1 82 ? 15.428 -6.958 -6.139 1.00 92.06 82 LEU A C 1
ATOM 625 O O . LEU A 1 82 ? 14.654 -7.371 -5.282 1.00 92.06 82 LEU A O 1
ATOM 629 N N . LEU A 1 83 ? 16.093 -7.797 -6.935 1.00 91.94 83 LEU A N 1
ATOM 630 C CA . LEU A 1 83 ? 15.920 -9.252 -6.864 1.00 91.94 83 LEU A CA 1
ATOM 631 C C . LEU A 1 83 ? 16.378 -9.826 -5.514 1.00 91.94 83 LEU A C 1
ATOM 633 O O . LEU A 1 83 ? 15.714 -10.700 -4.955 1.00 91.94 83 LEU A O 1
ATOM 637 N N . ALA A 1 84 ? 17.493 -9.331 -4.969 1.00 91.31 84 ALA A N 1
ATOM 638 C CA . ALA A 1 84 ? 17.996 -9.750 -3.662 1.00 91.31 84 ALA A CA 1
ATOM 639 C C . ALA A 1 84 ? 17.031 -9.364 -2.528 1.00 91.31 84 ALA A C 1
ATOM 641 O O . ALA A 1 84 ? 16.708 -10.194 -1.674 1.00 91.31 84 ALA A O 1
ATOM 642 N N . LEU A 1 85 ? 16.524 -8.128 -2.544 1.00 90.94 85 LEU A N 1
ATOM 643 C CA . LEU A 1 85 ? 15.532 -7.640 -1.591 1.00 90.94 85 LEU A CA 1
ATOM 644 C C . LEU A 1 85 ? 14.203 -8.382 -1.729 1.00 90.94 85 LEU A C 1
ATOM 646 O O . LEU A 1 85 ? 13.622 -8.740 -0.709 1.00 90.94 85 LEU A O 1
ATOM 650 N N . ALA A 1 86 ? 13.754 -8.684 -2.949 1.00 92.19 86 ALA A N 1
ATOM 651 C CA . ALA A 1 86 ? 12.523 -9.434 -3.180 1.00 92.19 86 ALA A CA 1
ATOM 652 C C . ALA A 1 86 ? 12.576 -10.823 -2.525 1.00 92.19 86 ALA A C 1
ATOM 654 O O . ALA A 1 86 ? 11.655 -11.205 -1.808 1.00 92.19 86 ALA A O 1
ATOM 655 N N . LYS A 1 87 ? 13.692 -11.546 -2.682 1.00 90.81 87 LYS A N 1
ATOM 656 C CA . LYS A 1 87 ? 13.894 -12.855 -2.035 1.00 90.81 87 LYS A CA 1
ATOM 657 C C . LYS A 1 87 ? 13.959 -12.765 -0.518 1.00 90.81 87 LYS A C 1
ATOM 659 O O . LYS A 1 87 ? 13.452 -13.641 0.171 1.00 90.81 87 LYS A O 1
ATOM 664 N N . ARG A 1 88 ? 14.623 -11.729 -0.001 1.00 87.62 88 ARG A N 1
ATOM 665 C CA . ARG A 1 88 ? 14.836 -11.558 1.440 1.00 87.62 88 ARG A CA 1
ATOM 666 C C . ARG A 1 88 ? 13.571 -11.114 2.168 1.00 87.62 88 ARG A C 1
ATOM 668 O O . ARG A 1 88 ? 13.334 -11.563 3.281 1.00 87.62 88 ARG A O 1
ATOM 675 N N . LEU A 1 89 ? 12.816 -10.193 1.573 1.00 85.88 89 LEU A N 1
ATOM 676 C CA . LEU A 1 89 ? 11.689 -9.524 2.222 1.00 85.88 89 LEU A CA 1
ATOM 677 C C . LEU A 1 89 ? 10.338 -10.162 1.896 1.00 85.88 89 LEU A C 1
ATOM 679 O O . LEU A 1 89 ? 9.398 -9.946 2.651 1.00 85.88 89 LEU A O 1
ATOM 683 N N . GLY A 1 90 ? 10.221 -10.904 0.788 1.00 87.81 90 GLY A N 1
ATOM 684 C CA . GLY A 1 90 ? 8.937 -11.428 0.318 1.00 87.81 90 GLY A CA 1
ATOM 685 C C . GLY A 1 90 ? 7.892 -10.319 0.126 1.00 87.81 90 GLY A C 1
ATOM 686 O O . GLY A 1 90 ? 6.851 -10.363 0.782 1.00 87.81 90 GLY A O 1
ATOM 687 N N . PRO A 1 91 ? 8.164 -9.288 -0.703 1.00 89.69 91 PRO A N 1
ATOM 688 C CA . PRO A 1 91 ? 7.240 -8.177 -0.884 1.00 89.69 91 PRO A CA 1
ATOM 689 C C . PRO A 1 91 ? 5.929 -8.659 -1.512 1.00 89.69 91 PRO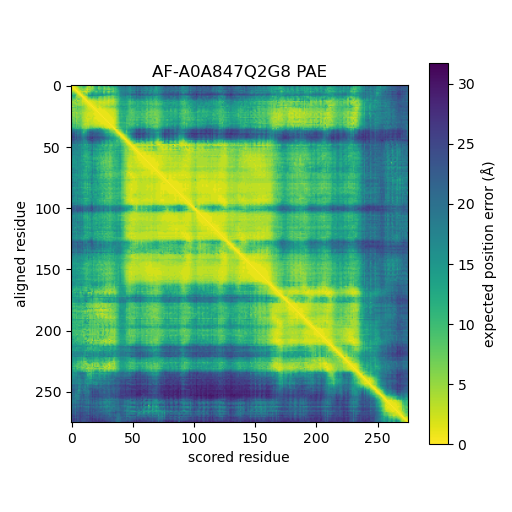 A C 1
ATOM 691 O O . PRO A 1 91 ? 5.867 -9.718 -2.129 1.00 89.69 91 PRO A O 1
ATOM 694 N N . HIS A 1 92 ? 4.883 -7.848 -1.400 1.00 88.06 92 HIS A N 1
ATOM 695 C CA . HIS A 1 92 ? 3.572 -8.172 -1.972 1.00 88.06 92 HIS A CA 1
ATOM 696 C C . HIS A 1 92 ? 3.363 -7.585 -3.368 1.00 88.06 92 HIS A C 1
ATOM 698 O O . HIS A 1 92 ? 2.449 -7.989 -4.088 1.00 88.06 92 HIS A O 1
ATOM 704 N N . LEU A 1 93 ? 4.193 -6.609 -3.727 1.00 90.06 93 LEU A N 1
ATOM 705 C CA . LEU A 1 93 ? 4.180 -5.931 -5.009 1.00 90.06 93 LEU A CA 1
ATOM 706 C C . LEU A 1 93 ? 5.585 -5.405 -5.310 1.00 90.06 93 LEU A C 1
ATOM 708 O O . LEU A 1 93 ? 6.264 -4.877 -4.427 1.00 90.06 93 LEU A O 1
ATOM 712 N N . LEU A 1 94 ? 5.992 -5.516 -6.570 1.00 92.38 94 LEU A N 1
ATOM 713 C CA . LEU A 1 94 ? 7.120 -4.776 -7.121 1.00 92.38 94 LEU A CA 1
ATOM 714 C C . LEU A 1 94 ? 6.621 -3.586 -7.938 1.00 92.38 94 LEU A C 1
ATOM 716 O O . LEU A 1 94 ? 5.643 -3.714 -8.665 1.00 92.38 94 LEU A O 1
ATOM 720 N N . VAL A 1 95 ? 7.302 -2.446 -7.888 1.00 91.19 95 VAL A N 1
ATOM 721 C CA . VAL A 1 95 ? 7.029 -1.327 -8.804 1.00 91.19 95 VAL A CA 1
ATOM 722 C C . VAL A 1 95 ? 8.319 -0.945 -9.514 1.00 91.19 95 VAL A C 1
ATOM 724 O O . VAL A 1 95 ? 9.275 -0.504 -8.889 1.00 91.19 95 VAL A O 1
ATOM 727 N N . MET A 1 96 ? 8.377 -1.139 -10.826 1.00 91.31 96 MET A N 1
ATOM 728 C CA . MET A 1 96 ? 9.593 -0.934 -11.612 1.00 91.31 96 MET A CA 1
ATOM 729 C C . MET A 1 96 ? 9.351 0.113 -12.691 1.00 91.31 96 MET A C 1
ATOM 731 O O . MET A 1 96 ? 8.370 0.050 -13.430 1.00 91.31 96 MET A O 1
ATOM 735 N N . GLU A 1 97 ? 10.264 1.063 -12.811 1.00 88.62 97 GLU A N 1
ATOM 736 C CA . GLU A 1 97 ? 10.341 1.934 -13.976 1.00 88.62 97 GLU A CA 1
ATOM 737 C C . GLU A 1 97 ? 11.001 1.181 -15.144 1.00 88.62 97 GLU A C 1
ATOM 739 O O . GLU A 1 97 ? 11.957 0.432 -14.946 1.00 88.62 97 GLU A O 1
ATOM 744 N N . SER A 1 98 ? 10.464 1.316 -16.361 1.00 82.12 98 SER A N 1
ATOM 745 C CA . SER A 1 98 ? 10.911 0.509 -17.507 1.00 82.12 98 SER A CA 1
ATOM 746 C C . SER A 1 98 ? 12.332 0.835 -17.958 1.00 82.12 98 SER A C 1
ATOM 748 O O . SER A 1 98 ? 13.050 -0.052 -18.409 1.00 82.12 98 SER A O 1
ATOM 750 N N . GLU A 1 99 ? 12.723 2.105 -17.857 1.00 74.81 99 GLU A N 1
ATOM 751 C CA . GLU A 1 99 ? 13.994 2.619 -18.357 1.00 74.81 99 GLU A CA 1
ATOM 752 C C . GLU A 1 99 ? 14.847 3.104 -17.196 1.00 74.81 99 GLU A C 1
ATOM 754 O O . GLU A 1 99 ? 14.654 4.194 -16.659 1.00 74.81 99 GLU A O 1
ATOM 759 N N . LEU A 1 100 ? 15.806 2.274 -16.799 1.00 68.75 100 LEU A N 1
ATOM 760 C CA . LEU A 1 100 ? 16.743 2.594 -15.738 1.00 68.75 100 LEU A CA 1
ATOM 761 C C . LEU A 1 100 ? 18.149 2.397 -16.288 1.00 68.75 100 LEU A C 1
ATOM 763 O O . LEU A 1 100 ? 18.485 1.350 -16.833 1.00 68.75 100 LEU A O 1
ATOM 767 N N . GLY A 1 101 ? 19.010 3.407 -16.145 1.00 65.81 101 GLY A N 1
ATOM 768 C CA . GLY A 1 101 ? 20.393 3.324 -16.636 1.00 65.81 101 GLY A CA 1
ATOM 769 C C . GLY A 1 101 ? 21.197 2.158 -16.033 1.00 65.81 101 GLY A C 1
ATOM 770 O O . GLY A 1 101 ? 22.235 1.789 -16.571 1.00 65.81 101 GLY A O 1
ATOM 771 N N . SER A 1 102 ? 20.716 1.563 -14.934 1.00 68.88 102 SER A N 1
ATOM 772 C CA . SER A 1 102 ? 21.322 0.425 -14.235 1.00 68.88 102 SER A CA 1
ATOM 773 C C . SER A 1 102 ? 20.752 -0.950 -14.617 1.00 68.88 102 SER A C 1
ATOM 775 O O . SER A 1 102 ? 21.170 -1.954 -14.036 1.00 68.88 102 SER A O 1
ATOM 777 N N . GLY A 1 103 ? 19.827 -1.030 -15.579 1.00 70.88 103 GLY A N 1
ATOM 778 C CA . GLY A 1 103 ? 19.298 -2.290 -16.099 1.00 70.88 103 GLY A CA 1
ATOM 779 C C . GLY A 1 103 ? 17.952 -2.131 -16.804 1.00 70.88 103 GLY A C 1
ATOM 780 O O . GLY A 1 103 ? 17.203 -1.196 -16.545 1.00 70.88 103 GLY A O 1
ATOM 781 N N . ASP A 1 104 ? 17.620 -3.086 -17.667 1.00 82.44 104 ASP A N 1
ATOM 782 C CA . ASP A 1 104 ? 16.312 -3.151 -18.318 1.00 82.44 104 ASP A CA 1
ATOM 783 C C . ASP A 1 104 ? 15.338 -3.954 -17.448 1.00 82.44 104 ASP A C 1
ATOM 785 O O . ASP A 1 104 ? 15.608 -5.113 -17.099 1.00 82.44 104 ASP A O 1
ATOM 789 N N . ALA A 1 105 ? 14.186 -3.370 -17.116 1.00 86.31 105 ALA A N 1
ATOM 790 C CA . ALA A 1 105 ? 13.176 -4.066 -16.337 1.00 86.31 105 ALA A CA 1
ATOM 791 C C . ALA A 1 105 ? 12.687 -5.358 -17.031 1.00 86.31 105 ALA A C 1
ATOM 793 O O . ALA A 1 105 ? 12.164 -6.226 -16.330 1.00 86.31 105 ALA A O 1
ATOM 794 N N . ARG A 1 106 ? 12.863 -5.559 -18.361 1.00 85.31 106 ARG A N 1
ATOM 795 C CA . ARG A 1 106 ? 12.434 -6.816 -19.032 1.00 85.31 106 ARG A CA 1
ATOM 796 C C . ARG A 1 106 ? 13.246 -7.957 -18.489 1.00 85.31 106 ARG A C 1
ATOM 798 O O . ARG A 1 106 ? 12.713 -9.029 -18.229 1.00 85.31 106 ARG A O 1
ATOM 805 N N . SER A 1 107 ? 14.543 -7.706 -18.353 1.00 87.38 107 SER A N 1
ATOM 806 C CA . SER A 1 107 ? 15.491 -8.687 -17.860 1.00 87.38 107 SER A CA 1
ATOM 807 C C . SER A 1 107 ? 15.128 -9.062 -16.429 1.00 87.38 107 SER A C 1
ATOM 809 O O . SER A 1 107 ? 15.085 -10.239 -16.098 1.00 87.38 107 SER A O 1
ATOM 811 N N . VAL A 1 108 ? 14.750 -8.081 -15.604 1.00 89.00 108 VAL A N 1
ATOM 812 C CA . VAL A 1 108 ? 14.242 -8.336 -14.250 1.00 89.00 108 VAL A CA 1
ATOM 813 C C . VAL A 1 108 ? 12.942 -9.137 -14.276 1.00 89.00 108 VAL A C 1
ATOM 815 O O . VAL A 1 108 ? 12.837 -10.127 -13.565 1.00 89.00 108 VAL A O 1
ATOM 818 N N . ALA A 1 109 ? 11.971 -8.772 -15.114 1.00 87.69 109 ALA A N 1
ATOM 819 C CA . ALA A 1 109 ? 10.703 -9.491 -15.231 1.00 87.69 109 ALA A CA 1
ATOM 820 C C . ALA A 1 109 ? 10.880 -10.943 -15.710 1.00 87.69 109 ALA A C 1
ATOM 822 O O . ALA A 1 109 ? 10.195 -11.833 -15.211 1.00 87.69 109 ALA A O 1
ATOM 823 N N . ALA A 1 110 ? 11.808 -11.191 -16.637 1.00 87.50 110 ALA A N 1
ATOM 824 C CA . ALA A 1 110 ? 12.175 -12.539 -17.061 1.00 87.50 110 ALA A CA 1
ATOM 825 C C . ALA A 1 110 ? 12.790 -13.331 -15.897 1.00 87.50 110 ALA A C 1
ATOM 827 O O . ALA A 1 110 ? 12.318 -14.419 -15.587 1.00 87.50 110 ALA A O 1
ATOM 828 N N . LEU A 1 111 ? 13.749 -12.739 -15.176 1.00 89.88 111 LEU A N 1
ATOM 829 C CA . LEU A 1 111 ? 14.375 -13.364 -14.005 1.00 89.88 111 LEU A CA 1
ATOM 830 C C . LEU A 1 111 ? 13.378 -13.645 -12.871 1.00 89.88 111 LEU A C 1
ATOM 832 O O . LEU A 1 111 ? 13.500 -14.663 -12.196 1.00 89.88 111 LEU A O 1
ATOM 836 N N . LEU A 1 112 ? 12.385 -12.775 -12.665 1.00 88.75 112 LEU A N 1
ATOM 837 C CA . LEU A 1 112 ? 11.292 -13.009 -11.716 1.00 88.75 112 LEU A CA 1
ATOM 838 C C . LEU A 1 112 ? 10.439 -14.216 -12.123 1.00 88.75 112 LEU A C 1
ATOM 840 O O . LEU A 1 112 ? 10.025 -14.979 -11.259 1.00 88.75 112 LEU A O 1
ATOM 844 N N . GLY A 1 113 ? 10.178 -14.386 -13.423 1.00 86.75 113 GLY A N 1
ATOM 845 C CA . GLY A 1 113 ? 9.422 -15.522 -13.953 1.00 86.75 113 GLY A CA 1
ATOM 846 C C . GLY A 1 113 ? 10.190 -16.845 -13.909 1.00 86.75 113 GLY A C 1
ATOM 847 O O . GLY A 1 113 ? 9.581 -17.887 -13.671 1.00 86.75 113 GLY A O 1
ATOM 848 N N . ASP A 1 114 ? 11.508 -16.796 -14.104 1.00 90.38 114 ASP A N 1
ATOM 849 C CA . ASP A 1 114 ? 12.384 -17.973 -14.094 1.00 90.38 114 ASP A CA 1
ATOM 850 C C . ASP A 1 114 ? 12.705 -18.468 -12.673 1.00 90.38 114 ASP A C 1
ATOM 852 O O . ASP A 1 114 ? 13.086 -19.625 -12.491 1.00 90.38 114 ASP A O 1
ATOM 856 N N . ASP A 1 115 ? 12.549 -17.617 -11.654 1.00 91.75 115 ASP A N 1
ATOM 857 C CA . ASP A 1 115 ? 12.764 -17.975 -10.254 1.00 91.75 115 ASP A CA 1
ATOM 858 C C . ASP A 1 115 ? 11.466 -18.493 -9.597 1.00 91.75 115 ASP A C 1
ATOM 860 O O . ASP A 1 115 ? 10.534 -17.712 -9.381 1.00 91.75 115 ASP A O 1
ATOM 864 N N . PRO A 1 116 ? 11.382 -19.779 -9.196 1.00 91.38 116 PRO A N 1
ATOM 865 C CA . PRO A 1 116 ? 10.168 -20.342 -8.601 1.00 91.38 116 PRO A CA 1
ATOM 866 C C . PRO A 1 116 ? 9.699 -19.632 -7.327 1.00 91.38 116 PRO A C 1
ATOM 868 O O . PRO A 1 116 ? 8.505 -19.651 -7.031 1.00 91.38 116 PRO A O 1
ATOM 871 N N . ALA A 1 117 ? 10.611 -19.005 -6.575 1.00 88.56 117 ALA A N 1
ATOM 872 C CA . ALA A 1 117 ? 10.260 -18.258 -5.370 1.00 88.56 117 ALA A CA 1
ATOM 873 C C . ALA A 1 117 ? 9.601 -16.904 -5.688 1.00 88.56 117 ALA A C 1
ATOM 875 O O . ALA A 1 117 ? 8.923 -16.343 -4.830 1.00 88.56 117 ALA A O 1
ATOM 876 N N . LEU A 1 118 ? 9.792 -16.380 -6.905 1.00 90.31 118 LEU A N 1
ATOM 877 C CA . LEU A 1 118 ? 9.329 -15.054 -7.324 1.00 90.31 118 LEU A CA 1
ATOM 878 C C . LEU A 1 118 ? 8.291 -15.097 -8.459 1.00 90.31 118 LEU A C 1
ATOM 880 O O . LEU A 1 118 ? 7.631 -14.091 -8.700 1.00 90.31 118 LEU A O 1
ATOM 884 N N . ALA A 1 119 ? 8.071 -16.244 -9.110 1.00 87.44 119 ALA A N 1
ATOM 885 C CA . ALA A 1 119 ? 7.209 -16.381 -10.292 1.00 87.44 119 ALA A CA 1
ATOM 886 C C . ALA A 1 119 ? 5.733 -15.967 -10.086 1.00 87.44 119 ALA A C 1
ATOM 888 O O . ALA A 1 119 ? 5.001 -15.730 -11.050 1.00 87.44 119 ALA A O 1
ATOM 889 N N . GLY A 1 120 ? 5.273 -15.886 -8.834 1.00 85.38 120 GLY A N 1
ATOM 890 C CA . GLY A 1 120 ? 3.929 -15.429 -8.467 1.00 85.38 120 GLY A CA 1
ATOM 891 C C . GLY A 1 120 ? 3.845 -13.973 -8.008 1.00 85.38 120 GLY A C 1
ATOM 892 O O . GLY A 1 120 ? 2.742 -13.499 -7.749 1.00 85.38 120 GLY A O 1
ATOM 893 N N . LEU A 1 121 ? 4.978 -13.282 -7.881 1.00 87.44 121 LEU A N 1
ATOM 894 C CA . LEU A 1 121 ? 5.055 -11.948 -7.303 1.00 87.44 121 LEU A CA 1
ATOM 895 C C . LEU A 1 121 ? 4.479 -10.899 -8.266 1.00 87.44 121 LEU A C 1
ATOM 897 O O . LEU A 1 121 ? 4.985 -10.757 -9.385 1.00 87.44 121 LEU A O 1
ATOM 901 N N . PRO A 1 122 ? 3.451 -10.135 -7.861 1.00 89.31 122 PRO A N 1
ATOM 902 C CA . PRO A 1 122 ? 2.912 -9.090 -8.714 1.00 89.31 122 PRO A CA 1
ATOM 903 C C . PRO A 1 122 ? 3.858 -7.927 -8.893 1.00 89.31 122 PRO A C 1
ATOM 905 O O . PRO A 1 122 ? 4.609 -7.564 -7.988 1.00 89.31 122 PRO A O 1
ATOM 908 N N . PHE A 1 123 ? 3.804 -7.327 -10.078 1.00 89.94 123 PHE A N 1
ATOM 909 C CA . PHE A 1 123 ? 4.631 -6.187 -10.408 1.00 89.94 123 PHE A CA 1
ATOM 910 C C . PHE A 1 123 ? 3.895 -5.152 -11.264 1.00 89.94 123 PHE A C 1
ATOM 912 O O . PHE A 1 123 ? 3.174 -5.466 -12.208 1.00 89.94 123 PHE A O 1
ATOM 919 N N . LEU A 1 124 ? 4.101 -3.883 -10.940 1.00 89.50 124 LEU A N 1
ATOM 920 C CA . LEU A 1 124 ? 3.670 -2.729 -11.711 1.00 89.50 124 LEU A CA 1
ATOM 921 C C . LEU A 1 124 ? 4.855 -2.214 -12.524 1.00 89.50 124 LEU A C 1
ATOM 923 O O . LEU A 1 124 ? 5.932 -1.990 -11.978 1.00 89.50 124 LEU A O 1
ATOM 927 N N . LEU A 1 125 ? 4.648 -2.001 -13.819 1.00 89.06 125 LEU A N 1
ATOM 928 C CA . LEU A 1 125 ? 5.616 -1.343 -14.687 1.00 89.06 125 LEU A CA 1
ATOM 929 C C . LEU A 1 125 ? 5.153 0.070 -14.994 1.00 89.06 125 LEU A C 1
ATOM 931 O O . LEU A 1 125 ? 4.046 0.269 -15.494 1.00 89.06 125 LEU A O 1
ATOM 935 N N . MET A 1 126 ? 6.029 1.034 -14.758 1.00 88.25 126 MET A N 1
ATOM 936 C CA . MET A 1 126 ? 5.825 2.421 -15.154 1.00 88.25 126 MET A CA 1
ATOM 937 C C . MET A 1 126 ? 6.752 2.722 -16.324 1.00 88.25 126 MET A C 1
ATOM 939 O O . MET A 1 126 ? 7.972 2.709 -16.169 1.00 88.25 126 MET A O 1
ATOM 943 N N . GLY A 1 127 ? 6.195 2.937 -17.510 1.00 84.44 127 GLY A N 1
ATOM 944 C CA . GLY A 1 127 ? 7.005 2.996 -18.713 1.00 84.44 127 GLY A CA 1
ATOM 945 C C . GLY A 1 127 ? 6.242 2.881 -20.021 1.00 84.44 127 GLY A C 1
ATOM 946 O O . GLY A 1 127 ? 5.179 2.268 -20.091 1.00 84.44 127 GLY A O 1
ATOM 947 N N . GLY A 1 128 ? 6.825 3.439 -21.081 1.00 72.00 128 GLY A N 1
ATOM 948 C CA . GLY A 1 128 ? 6.248 3.449 -22.426 1.00 72.00 128 GLY A CA 1
ATOM 949 C C . GLY A 1 128 ? 6.520 2.194 -23.254 1.00 72.00 128 GLY A C 1
ATOM 950 O O . GLY A 1 128 ? 6.245 2.203 -24.449 1.00 72.00 128 GLY A O 1
ATOM 951 N N . ASP A 1 129 ? 7.079 1.131 -22.674 1.00 72.88 129 ASP A N 1
ATOM 952 C CA . ASP A 1 129 ? 7.601 0.029 -23.471 1.00 72.88 129 ASP A CA 1
ATOM 953 C C . ASP A 1 129 ? 6.498 -0.941 -23.979 1.00 72.88 129 ASP A C 1
ATOM 955 O O . ASP A 1 129 ? 5.895 -1.694 -23.192 1.00 72.88 129 ASP A O 1
ATOM 959 N N . PRO A 1 130 ? 6.236 -0.998 -25.304 1.00 68.06 130 PRO A N 1
ATOM 960 C CA . PRO A 1 130 ? 5.209 -1.869 -25.867 1.00 68.06 130 PRO A CA 1
ATOM 961 C C . PRO A 1 130 ? 5.582 -3.361 -25.823 1.00 68.06 130 PRO A C 1
ATOM 963 O O . PRO A 1 130 ? 4.683 -4.206 -25.822 1.00 68.06 130 PRO A O 1
ATOM 966 N N . GLY A 1 131 ? 6.868 -3.715 -25.735 1.00 72.69 131 GLY A N 1
ATOM 967 C CA . GLY A 1 131 ? 7.367 -5.078 -25.961 1.00 72.69 131 GLY A CA 1
ATOM 968 C C . GLY A 1 131 ? 7.280 -6.051 -24.782 1.00 72.69 131 GLY A C 1
ATOM 969 O O . GLY A 1 131 ? 7.796 -7.161 -24.884 1.00 72.69 131 GLY A O 1
ATOM 970 N N . TRP A 1 132 ? 6.660 -5.675 -23.660 1.00 70.50 132 TRP A N 1
ATOM 971 C CA . TRP A 1 132 ? 6.669 -6.538 -22.473 1.00 70.50 132 TRP A CA 1
ATOM 972 C C . TRP A 1 132 ? 5.836 -7.821 -22.618 1.00 70.50 132 TRP A C 1
ATOM 974 O O . TRP A 1 132 ? 4.779 -7.802 -23.265 1.00 70.50 132 TRP A O 1
ATOM 984 N N . PRO A 1 133 ? 6.208 -8.911 -21.924 1.00 66.94 133 PRO A N 1
ATOM 985 C CA . PRO A 1 133 ? 5.314 -10.044 -21.723 1.00 66.94 133 PRO A CA 1
ATOM 986 C C . PRO A 1 133 ? 4.046 -9.620 -20.966 1.00 66.94 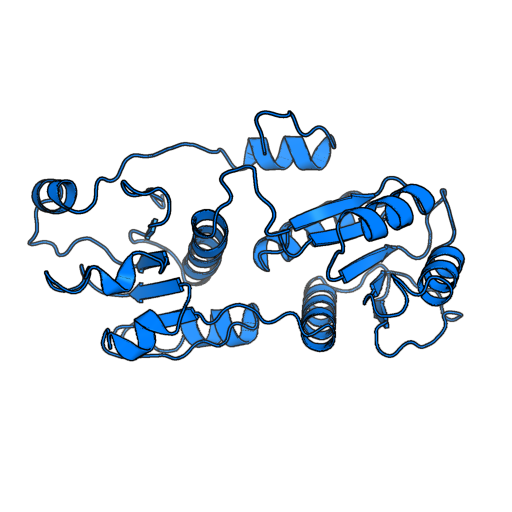133 PRO A C 1
ATOM 988 O O . PRO A 1 133 ? 4.089 -8.826 -20.023 1.00 66.94 133 PRO A O 1
ATOM 991 N N . LYS A 1 134 ? 2.891 -10.140 -21.395 1.00 69.56 134 LYS A N 1
ATOM 992 C CA . LYS A 1 134 ? 1.633 -10.015 -20.649 1.00 69.56 134 LYS A CA 1
ATOM 993 C C . LYS A 1 134 ? 1.637 -11.065 -19.538 1.00 69.56 134 LYS A C 1
ATOM 995 O O . LYS A 1 134 ? 1.603 -12.254 -19.835 1.00 69.56 134 LYS A O 1
ATOM 1000 N N . SER A 1 135 ? 1.656 -10.634 -18.280 1.00 73.69 135 SER A N 1
ATOM 1001 C CA . SER A 1 135 ? 1.424 -11.498 -17.119 1.00 73.69 135 SER A CA 1
ATOM 1002 C C . SER A 1 135 ? 0.102 -11.124 -16.454 1.00 73.69 135 SER A C 1
ATOM 1004 O O . SER A 1 135 ? -0.279 -9.954 -16.424 1.00 73.69 135 SER A O 1
ATOM 1006 N N . ARG A 1 136 ? -0.589 -12.110 -15.868 1.00 70.06 136 ARG A N 1
ATOM 1007 C CA . ARG A 1 136 ? -1.777 -11.859 -15.029 1.00 70.06 136 ARG A CA 1
ATOM 1008 C C . ARG A 1 136 ? -1.460 -11.019 -13.788 1.00 70.06 136 ARG A C 1
ATOM 1010 O O . ARG A 1 136 ? -2.365 -10.463 -13.184 1.00 70.06 136 ARG A O 1
ATOM 1017 N N . PHE A 1 137 ? -0.182 -10.947 -13.423 1.00 72.88 137 PHE A N 1
ATOM 1018 C CA . PHE A 1 137 ? 0.314 -10.192 -12.282 1.00 72.88 137 PHE A CA 1
ATOM 1019 C C . PHE A 1 137 ? 1.087 -8.935 -12.694 1.00 72.88 137 PHE A C 1
ATOM 1021 O O . PHE A 1 137 ? 1.820 -8.380 -11.882 1.00 72.88 137 PHE A O 1
ATOM 1028 N N . SER A 1 138 ? 0.948 -8.503 -13.953 1.00 79.94 138 SER A N 1
ATOM 1029 C CA . SER A 1 138 ? 1.581 -7.286 -14.456 1.00 79.94 138 SER A CA 1
ATOM 1030 C C . SER A 1 138 ? 0.551 -6.248 -14.867 1.00 79.94 138 SER A C 1
ATOM 1032 O O . SER A 1 138 ? -0.367 -6.567 -15.625 1.00 79.94 138 SER A O 1
ATOM 1034 N N . MET A 1 139 ? 0.757 -5.000 -14.456 1.00 83.06 139 MET A N 1
ATOM 1035 C CA . MET A 1 139 ? 0.063 -3.842 -15.021 1.00 83.06 139 MET A CA 1
ATOM 1036 C C . MET A 1 139 ? 1.086 -2.868 -15.605 1.00 83.06 139 MET A C 1
ATOM 1038 O O . MET A 1 139 ? 2.222 -2.811 -15.135 1.00 83.06 139 MET A O 1
ATOM 1042 N N . ARG A 1 140 ? 0.701 -2.138 -16.655 1.00 86.19 140 ARG A N 1
ATOM 1043 C CA . ARG A 1 140 ? 1.533 -1.096 -17.262 1.00 86.19 140 ARG A CA 1
ATOM 1044 C C . ARG A 1 140 ? 0.845 0.243 -17.139 1.00 86.19 140 ARG A C 1
ATOM 1046 O O . ARG A 1 140 ? -0.347 0.338 -17.421 1.00 86.19 140 ARG A O 1
ATOM 1053 N N . LEU A 1 141 ? 1.623 1.250 -16.790 1.00 85.75 141 LEU A N 1
ATOM 1054 C CA . LEU A 1 141 ? 1.204 2.638 -16.792 1.00 85.75 141 LEU A CA 1
ATOM 1055 C C . LEU A 1 141 ? 2.200 3.467 -17.597 1.00 85.75 141 LEU A C 1
ATOM 1057 O O . LEU A 1 141 ? 3.401 3.194 -17.521 1.00 85.75 141 LEU A O 1
ATOM 1061 N N . PRO A 1 142 ? 1.737 4.463 -18.366 1.00 85.94 142 PRO A N 1
ATOM 1062 C CA . PRO A 1 142 ? 2.647 5.366 -19.048 1.00 85.94 142 PRO A CA 1
ATOM 1063 C C . PRO A 1 142 ? 3.483 6.177 -18.032 1.00 85.94 142 PRO A C 1
ATOM 1065 O O . PRO A 1 142 ? 3.091 6.309 -16.869 1.00 85.94 142 PRO A O 1
ATOM 1068 N N . PRO A 1 143 ? 4.653 6.715 -18.429 1.00 79.75 143 PRO A N 1
ATOM 1069 C CA . PRO A 1 143 ? 5.560 7.434 -17.524 1.00 79.75 143 PRO A CA 1
ATOM 1070 C C . PRO A 1 143 ? 4.957 8.677 -16.855 1.00 79.75 143 PRO A C 1
ATOM 1072 O O . PRO A 1 143 ? 5.495 9.140 -15.846 1.00 79.75 143 PRO A O 1
ATOM 1075 N N . ASP A 1 144 ? 3.907 9.224 -17.459 1.00 83.94 144 ASP A N 1
ATOM 1076 C CA . ASP A 1 144 ? 3.138 10.411 -17.091 1.00 83.94 144 ASP A CA 1
ATOM 1077 C C . ASP A 1 144 ? 1.720 10.061 -16.606 1.00 83.94 144 ASP A C 1
ATOM 1079 O O . ASP A 1 144 ? 0.847 10.928 -16.569 1.00 83.94 144 ASP A O 1
ATOM 1083 N N . ALA A 1 145 ? 1.484 8.798 -16.225 1.00 86.12 145 ALA A N 1
ATOM 1084 C CA . ALA A 1 145 ? 0.208 8.374 -15.668 1.00 86.12 145 ALA A CA 1
ATOM 1085 C C . ALA A 1 145 ? -0.193 9.264 -14.474 1.00 86.12 145 ALA A C 1
ATOM 1087 O O . ALA A 1 145 ? 0.629 9.487 -13.576 1.00 86.12 145 ALA A O 1
ATOM 1088 N N . PRO A 1 146 ? -1.447 9.750 -14.427 1.00 87.88 146 PRO A N 1
ATOM 1089 C CA . PRO A 1 146 ? -1.973 10.452 -13.266 1.00 87.88 146 PRO A CA 1
ATOM 1090 C C . PRO A 1 146 ? -1.810 9.626 -11.987 1.00 87.88 146 PRO A C 1
ATOM 1092 O O . PRO A 1 146 ? -1.934 8.400 -12.010 1.00 87.88 146 PRO A O 1
ATOM 1095 N N . ALA A 1 147 ? -1.609 10.292 -10.846 1.00 83.44 147 ALA A N 1
ATOM 1096 C CA . ALA A 1 147 ? -1.478 9.619 -9.551 1.00 83.44 147 ALA A CA 1
ATOM 1097 C C . ALA A 1 147 ? -2.670 8.688 -9.246 1.00 83.44 147 ALA A C 1
ATOM 1099 O O . ALA A 1 147 ? -2.467 7.600 -8.716 1.00 83.44 147 ALA A O 1
ATOM 1100 N N . SER A 1 148 ? -3.883 9.067 -9.665 1.00 83.12 148 SER A N 1
ATOM 1101 C CA . SER A 1 148 ? -5.098 8.249 -9.545 1.00 83.12 148 SER A CA 1
ATOM 1102 C C . SER A 1 148 ? -5.013 6.912 -10.286 1.00 83.12 148 SER A C 1
ATOM 1104 O O . SER A 1 148 ? -5.530 5.903 -9.809 1.00 83.12 148 SER A O 1
ATOM 1106 N N . ASP A 1 149 ? -4.350 6.882 -11.442 1.00 87.38 149 ASP A N 1
ATOM 1107 C CA . ASP A 1 149 ? -4.206 5.670 -12.252 1.00 87.38 149 ASP A CA 1
ATOM 1108 C C . ASP A 1 149 ? -3.165 4.736 -11.633 1.00 87.38 149 ASP A C 1
ATOM 1110 O O . ASP A 1 149 ? -3.359 3.519 -11.594 1.00 87.38 149 ASP A O 1
ATOM 1114 N N . VAL A 1 150 ? -2.088 5.313 -11.089 1.00 86.12 150 VAL A N 1
ATOM 1115 C CA . VAL A 1 150 ? -1.077 4.590 -10.305 1.00 86.12 150 VAL A CA 1
ATOM 1116 C C . VAL A 1 150 ? -1.702 3.970 -9.059 1.00 86.12 150 VAL A C 1
ATOM 1118 O O . VAL A 1 150 ? -1.545 2.774 -8.819 1.00 86.12 150 VAL A O 1
ATOM 1121 N N . GLU A 1 151 ? -2.481 4.753 -8.322 1.00 85.19 151 GLU A N 1
ATOM 1122 C CA . GLU A 1 151 ? -3.242 4.315 -7.157 1.00 85.19 151 GLU A CA 1
ATOM 1123 C C . GLU A 1 151 ? -4.187 3.156 -7.500 1.00 85.19 151 GLU A C 1
ATOM 1125 O O . GLU A 1 151 ? -4.147 2.099 -6.864 1.00 85.19 151 GLU A O 1
ATOM 1130 N N . MET A 1 152 ? -4.991 3.298 -8.554 1.00 85.00 152 MET A N 1
ATOM 1131 C CA . MET A 1 152 ? -5.897 2.242 -9.000 1.00 85.00 152 MET A CA 1
ATOM 1132 C C . MET A 1 152 ? -5.142 0.966 -9.408 1.00 85.00 152 MET A C 1
ATOM 1134 O O . MET A 1 152 ? -5.578 -0.144 -9.088 1.00 85.00 152 MET A O 1
ATOM 1138 N N . ALA A 1 153 ? -3.999 1.101 -10.083 1.00 87.88 153 ALA A N 1
ATOM 1139 C CA . ALA A 1 153 ? -3.171 -0.029 -10.488 1.00 87.88 153 ALA A CA 1
ATOM 1140 C C . ALA A 1 153 ? -2.591 -0.790 -9.293 1.00 87.88 153 ALA A C 1
ATOM 1142 O O . ALA A 1 153 ? -2.701 -2.018 -9.234 1.00 87.88 153 ALA A O 1
ATOM 1143 N N . VAL A 1 154 ? -2.023 -0.066 -8.323 1.00 84.69 154 VAL A N 1
ATOM 1144 C CA . VAL A 1 154 ? -1.487 -0.632 -7.079 1.00 84.69 154 VAL A CA 1
ATOM 1145 C C . VAL A 1 154 ? -2.579 -1.405 -6.343 1.00 84.69 154 VAL A C 1
ATOM 1147 O O . VAL A 1 154 ? -2.387 -2.579 -6.025 1.00 84.69 154 VAL A O 1
ATOM 1150 N N . ARG A 1 155 ? -3.766 -0.813 -6.162 1.00 81.38 155 ARG A N 1
ATOM 1151 C CA . ARG A 1 155 ? -4.898 -1.488 -5.506 1.00 81.38 155 ARG A CA 1
ATOM 1152 C C . ARG A 1 155 ? -5.321 -2.765 -6.222 1.00 81.38 155 ARG A C 1
ATOM 1154 O O . ARG A 1 155 ? -5.547 -3.788 -5.577 1.00 81.38 155 ARG A O 1
ATOM 1161 N N . ASN A 1 156 ? -5.429 -2.725 -7.547 1.00 83.56 156 ASN A N 1
ATOM 1162 C CA . ASN A 1 156 ? -5.818 -3.895 -8.331 1.00 83.56 156 ASN A CA 1
ATOM 1163 C C . ASN A 1 156 ? -4.789 -5.024 -8.211 1.00 83.56 156 ASN A C 1
ATOM 1165 O O . ASN A 1 156 ? -5.172 -6.188 -8.086 1.00 83.56 156 ASN A O 1
ATOM 1169 N N . LEU A 1 157 ? -3.496 -4.692 -8.194 1.00 83.00 157 LEU A N 1
ATOM 1170 C CA . LEU A 1 157 ? -2.429 -5.678 -8.032 1.00 83.00 157 LEU A CA 1
ATOM 1171 C C . LEU A 1 157 ? -2.394 -6.270 -6.620 1.00 83.00 157 LEU A C 1
ATOM 1173 O O . LEU A 1 157 ? -2.236 -7.480 -6.489 1.00 83.00 157 LEU A O 1
ATOM 1177 N N . LEU A 1 158 ? -2.616 -5.465 -5.579 1.00 78.62 158 LEU A N 1
ATOM 1178 C CA . LEU A 1 158 ? -2.721 -5.956 -4.198 1.00 78.62 158 LEU A CA 1
ATOM 1179 C C . LEU A 1 158 ? -3.944 -6.859 -4.001 1.00 78.62 158 LEU A C 1
ATOM 1181 O O . LEU A 1 158 ? -3.862 -7.896 -3.349 1.00 78.62 158 LEU A O 1
ATOM 1185 N N . ARG A 1 159 ? -5.080 -6.527 -4.623 1.00 78.31 159 ARG A N 1
ATOM 1186 C CA . ARG A 1 159 ? -6.251 -7.418 -4.626 1.00 78.31 159 ARG A CA 1
ATOM 1187 C C . ARG A 1 159 ? -5.943 -8.738 -5.336 1.00 78.31 159 ARG A C 1
ATOM 1189 O O . ARG A 1 159 ? -6.305 -9.801 -4.838 1.00 78.31 159 ARG A O 1
ATOM 1196 N N . ALA A 1 160 ? -5.254 -8.683 -6.477 1.00 77.25 160 ALA A N 1
ATOM 1197 C CA . ALA A 1 160 ? -4.872 -9.869 -7.243 1.00 77.25 160 ALA A CA 1
ATOM 1198 C C . ALA A 1 160 ? -3.808 -10.733 -6.542 1.00 77.25 160 ALA A C 1
ATOM 1200 O O . ALA A 1 160 ? -3.781 -11.945 -6.753 1.00 77.25 160 ALA A O 1
ATOM 1201 N N . SER A 1 161 ? -2.958 -10.133 -5.702 1.00 72.31 161 SER A N 1
ATOM 1202 C CA . SER A 1 161 ? -1.938 -10.836 -4.913 1.00 72.31 161 SER A CA 1
ATOM 1203 C C . SER A 1 161 ? -2.527 -11.633 -3.747 1.00 72.31 161 SER A C 1
ATOM 1205 O O . SER A 1 161 ? -1.829 -12.430 -3.123 1.00 72.31 161 SER A O 1
ATOM 1207 N N . GLY A 1 162 ? -3.816 -11.438 -3.451 1.00 73.31 162 GLY A N 1
ATOM 1208 C CA . GLY A 1 162 ? -4.467 -12.050 -2.302 1.00 73.31 162 GLY A CA 1
ATOM 1209 C C . GLY A 1 162 ? -4.064 -11.412 -0.974 1.00 73.31 162 GLY A C 1
ATOM 1210 O O . GLY A 1 162 ? -4.408 -11.972 0.069 1.00 73.31 162 GLY A O 1
ATOM 1211 N N . VAL A 1 163 ? -3.387 -10.252 -0.993 1.00 69.75 163 VAL A N 1
ATOM 1212 C CA . VAL A 1 163 ? -3.199 -9.431 0.207 1.00 69.75 163 VAL A CA 1
ATOM 1213 C C . VAL A 1 163 ? -4.570 -9.063 0.730 1.00 69.75 163 VAL A C 1
ATOM 1215 O O . VAL A 1 163 ? -5.309 -8.280 0.133 1.00 69.75 163 VAL A O 1
ATOM 1218 N N . ARG A 1 164 ? -4.928 -9.665 1.859 1.00 65.06 164 ARG A N 1
ATOM 1219 C CA . ARG A 1 164 ? -6.123 -9.283 2.590 1.00 65.06 164 ARG A CA 1
ATOM 1220 C C . ARG A 1 164 ? -5.734 -8.130 3.491 1.00 65.06 164 ARG A C 1
ATOM 1222 O O . ARG A 1 164 ? -4.938 -8.301 4.407 1.00 65.06 164 ARG A O 1
ATOM 1229 N N . THR A 1 165 ? -6.312 -6.965 3.232 1.00 66.19 165 THR A N 1
ATOM 1230 C CA . THR A 1 165 ? -6.384 -5.918 4.247 1.00 66.19 165 THR A CA 1
ATOM 1231 C C . THR A 1 165 ? -7.096 -6.505 5.463 1.00 66.19 165 THR A C 1
ATOM 1233 O O . THR A 1 165 ? -8.154 -7.131 5.285 1.00 66.19 165 THR A O 1
ATOM 1236 N N . PRO A 1 166 ? -6.562 -6.338 6.674 1.00 66.94 166 PRO A N 1
ATOM 1237 C CA . PRO A 1 166 ? -7.211 -6.897 7.840 1.00 66.94 166 PRO A CA 1
ATOM 1238 C C . PRO A 1 166 ? -8.568 -6.227 8.069 1.00 66.94 166 PRO A C 1
ATOM 1240 O O . PRO A 1 166 ? -8.740 -5.066 7.690 1.00 66.94 166 PRO A O 1
ATOM 1243 N N . PRO A 1 167 ? -9.561 -6.944 8.605 1.00 75.31 167 PRO A N 1
ATOM 1244 C CA . PRO A 1 167 ? -10.891 -6.386 8.788 1.00 75.31 167 PRO A CA 1
ATOM 1245 C C . PRO A 1 167 ? -10.852 -5.212 9.779 1.00 75.31 167 PRO A C 1
ATOM 1247 O O . PRO A 1 167 ? -10.148 -5.257 10.787 1.00 75.31 167 PRO A O 1
ATOM 1250 N N . LEU A 1 168 ? -11.599 -4.158 9.453 1.00 83.88 168 LEU A N 1
ATOM 1251 C CA . LEU A 1 168 ? -11.682 -2.902 10.199 1.00 83.88 168 LEU A CA 1
ATOM 1252 C C . LEU A 1 168 ? -13.142 -2.693 10.595 1.00 83.88 168 LEU A C 1
ATOM 1254 O O . LEU A 1 168 ? -13.977 -2.549 9.716 1.00 83.88 168 LEU A O 1
ATOM 1258 N N . LEU A 1 169 ? -13.486 -2.684 11.877 1.00 84.94 169 LEU A N 1
ATOM 1259 C CA . LEU A 1 169 ? -14.850 -2.333 12.281 1.00 84.94 169 LEU A CA 1
ATOM 1260 C C . LEU A 1 169 ? -14.956 -0.820 12.405 1.00 84.94 169 LEU A C 1
ATOM 1262 O O . LEU A 1 169 ? -14.166 -0.210 13.120 1.00 84.94 169 LEU A O 1
ATOM 1266 N N . VAL A 1 170 ? -15.944 -0.226 11.747 1.00 84.81 170 VAL A N 1
ATOM 1267 C CA . VAL A 1 170 ? -16.283 1.180 11.959 1.00 84.81 170 VAL A CA 1
ATOM 1268 C C . VAL A 1 170 ? -17.569 1.245 12.780 1.00 84.81 170 VAL A C 1
ATOM 1270 O O . VAL A 1 170 ? -18.574 0.631 12.427 1.00 84.81 170 VAL A O 1
ATOM 1273 N N . ILE A 1 171 ? -17.519 1.953 13.900 1.00 83.38 171 ILE A N 1
ATOM 1274 C CA . ILE A 1 171 ? -18.661 2.238 14.762 1.00 83.38 171 ILE A CA 1
ATOM 1275 C C . ILE A 1 171 ? -18.913 3.735 14.647 1.00 83.38 171 ILE A C 1
ATOM 1277 O O . ILE A 1 171 ? -18.095 4.516 15.123 1.00 83.38 171 ILE A O 1
ATOM 1281 N N . GLU A 1 172 ? -19.989 4.130 13.975 1.00 80.25 172 GLU A N 1
ATOM 1282 C CA . GLU A 1 172 ? -20.292 5.534 13.662 1.00 80.25 172 GLU A CA 1
ATOM 1283 C C . GLU A 1 172 ? -21.608 5.963 14.312 1.00 80.25 172 GLU A C 1
ATOM 1285 O O . GLU A 1 172 ? -22.553 5.178 14.404 1.00 80.25 172 GLU A O 1
ATOM 1290 N N . ASP A 1 173 ? -21.676 7.229 14.728 1.00 75.19 173 ASP A N 1
ATOM 1291 C CA . ASP A 1 173 ? -22.951 7.910 14.938 1.00 75.19 173 ASP A CA 1
ATOM 1292 C C . ASP A 1 173 ? -23.526 8.403 13.593 1.00 75.19 173 ASP A C 1
ATOM 1294 O O . ASP A 1 173 ? -22.829 8.462 12.577 1.00 75.19 173 ASP A O 1
ATOM 1298 N N . ASP A 1 174 ? -24.801 8.803 13.575 1.00 68.69 174 ASP A N 1
ATOM 1299 C CA . ASP A 1 174 ? -25.502 9.239 12.355 1.00 68.69 174 ASP A CA 1
ATOM 1300 C C . ASP A 1 174 ? -24.810 10.396 11.598 1.00 68.69 174 ASP A C 1
ATOM 1302 O O . ASP A 1 174 ? -25.149 10.663 10.444 1.00 68.69 174 ASP A O 1
ATOM 1306 N N . SER A 1 175 ? -23.864 11.121 12.214 1.00 66.12 175 SER A N 1
ATOM 1307 C CA . SER A 1 175 ? -23.304 12.350 11.640 1.00 66.12 175 SER A CA 1
ATOM 1308 C C . SER A 1 175 ? -22.195 12.137 10.607 1.00 66.12 175 SER A C 1
ATOM 1310 O O . SER A 1 175 ? -22.021 13.007 9.753 1.00 66.12 175 SER A O 1
ATOM 1312 N N . LEU A 1 176 ? -21.473 11.010 10.642 1.00 66.00 176 LEU A N 1
ATOM 1313 C CA . LEU A 1 176 ? -20.499 10.631 9.601 1.00 66.00 176 LEU A CA 1
ATOM 1314 C C . LEU A 1 176 ? -20.793 9.247 9.007 1.00 66.00 176 LEU A C 1
ATOM 1316 O O . LEU A 1 176 ? -19.949 8.709 8.290 1.00 66.00 176 LEU A O 1
ATOM 1320 N N . LEU A 1 177 ? -21.989 8.702 9.264 1.00 68.81 177 LEU A N 1
ATOM 1321 C CA . LEU A 1 177 ? -22.387 7.368 8.832 1.00 68.81 177 LEU A CA 1
ATOM 1322 C C . LEU A 1 177 ? -22.114 7.153 7.336 1.00 68.81 177 LEU A C 1
ATOM 1324 O O . LEU A 1 177 ? -22.657 7.840 6.467 1.00 68.81 177 LEU A O 1
ATOM 1328 N N . GLY A 1 178 ? -21.273 6.170 7.039 1.00 70.88 178 GLY A N 1
ATOM 1329 C CA . GLY A 1 178 ? -20.889 5.777 5.692 1.00 70.88 178 GLY A CA 1
ATOM 1330 C C . GLY A 1 178 ? -19.675 6.517 5.129 1.00 70.88 178 GLY A C 1
ATOM 1331 O O . GLY A 1 178 ? -19.120 6.044 4.139 1.00 70.88 178 GLY A O 1
ATOM 1332 N N . ILE A 1 179 ? -19.207 7.617 5.735 1.00 78.19 179 ILE A N 1
ATOM 1333 C CA . ILE A 1 179 ? -18.023 8.345 5.250 1.00 78.19 179 ILE A CA 1
ATOM 1334 C C . ILE A 1 179 ? -16.763 7.526 5.508 1.00 78.19 179 ILE A C 1
ATOM 1336 O O . ILE A 1 179 ? -15.999 7.288 4.569 1.00 78.19 179 ILE A O 1
ATOM 1340 N N . LEU A 1 180 ? -16.540 7.053 6.741 1.00 77.81 180 LEU A N 1
ATOM 1341 C CA . LEU A 1 180 ? -15.354 6.245 7.029 1.00 77.81 180 LEU A CA 1
ATOM 1342 C C . LEU A 1 180 ? -15.482 4.883 6.359 1.00 77.81 180 LEU A C 1
ATOM 1344 O O . LEU A 1 180 ? -14.504 4.392 5.805 1.00 77.81 180 LEU A O 1
ATOM 1348 N N . GLN A 1 181 ? -16.683 4.300 6.325 1.00 82.62 181 GLN A N 1
ATOM 1349 C CA . GLN A 1 181 ? -16.903 3.053 5.598 1.00 82.62 181 GLN A CA 1
ATOM 1350 C C . GLN A 1 181 ? -16.522 3.183 4.121 1.00 82.62 181 GLN A C 1
ATOM 1352 O O . GLN A 1 181 ? -15.727 2.380 3.635 1.00 82.62 181 GLN A O 1
ATOM 1357 N N . ALA A 1 182 ? -17.069 4.173 3.410 1.00 79.81 182 ALA A N 1
ATOM 1358 C CA . ALA A 1 182 ? -16.778 4.386 1.997 1.00 79.81 182 ALA A CA 1
ATOM 1359 C C . ALA A 1 182 ? -15.297 4.714 1.799 1.00 79.81 182 ALA A C 1
ATOM 1361 O O . ALA A 1 182 ? -14.650 4.137 0.932 1.00 79.81 182 ALA A O 1
ATOM 1362 N N . ALA A 1 183 ? -14.712 5.559 2.648 1.00 79.81 183 ALA A N 1
ATOM 1363 C CA . ALA A 1 183 ? -13.290 5.857 2.581 1.00 79.81 183 ALA A CA 1
ATOM 1364 C C . ALA A 1 183 ? -12.434 4.592 2.760 1.00 79.81 183 ALA A C 1
ATOM 1366 O O . ALA A 1 183 ? -11.619 4.272 1.902 1.00 79.81 183 ALA A O 1
ATOM 1367 N N . PHE A 1 184 ? -12.621 3.814 3.821 1.00 78.31 184 PHE A N 1
ATOM 1368 C CA . PHE A 1 184 ? -11.781 2.646 4.078 1.00 78.31 184 PHE A CA 1
ATOM 1369 C C . PHE A 1 184 ? -12.051 1.477 3.128 1.00 78.31 184 PHE A C 1
ATOM 1371 O O . PHE A 1 184 ? -11.098 0.848 2.663 1.00 78.31 184 PHE A O 1
ATOM 1378 N N . SER A 1 185 ? -13.308 1.224 2.767 1.00 78.44 185 SER A N 1
ATOM 1379 C CA . SER A 1 185 ? -13.672 0.202 1.780 1.00 78.44 185 SER A CA 1
ATOM 1380 C C . SER A 1 185 ? -13.216 0.588 0.374 1.00 78.44 185 SER A C 1
ATOM 1382 O O . SER A 1 185 ? -12.475 -0.156 -0.275 1.00 78.44 185 SER A O 1
ATOM 1384 N N . ASP A 1 186 ? -13.617 1.765 -0.104 1.00 73.75 186 ASP A N 1
ATOM 1385 C CA . ASP A 1 186 ? -13.423 2.136 -1.502 1.00 73.75 186 ASP A CA 1
ATOM 1386 C C . ASP A 1 186 ? -12.009 2.640 -1.740 1.00 73.75 186 ASP A C 1
ATOM 1388 O O . ASP A 1 186 ? -11.403 2.266 -2.748 1.00 73.75 186 ASP A O 1
ATOM 1392 N N . ARG A 1 187 ? -11.457 3.450 -0.821 1.00 69.19 187 ARG A N 1
ATOM 1393 C CA . ARG A 1 187 ? -10.107 4.018 -0.944 1.00 69.19 187 ARG A CA 1
ATOM 1394 C C . ARG A 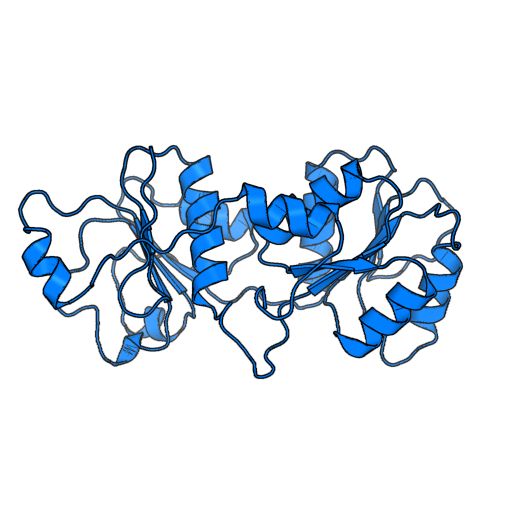1 187 ? -9.027 3.025 -0.537 1.00 69.19 187 ARG A C 1
ATOM 1396 O O . ARG A 1 187 ? -8.061 2.842 -1.259 1.00 69.19 187 ARG A O 1
ATOM 1403 N N . TYR A 1 188 ? -9.172 2.346 0.585 1.00 66.94 188 TYR A N 1
ATOM 1404 C CA . TYR A 1 188 ? -8.071 1.525 1.097 1.00 66.94 188 TYR A CA 1
ATOM 1405 C C . TYR A 1 188 ? -8.311 0.019 0.948 1.00 66.94 188 TYR A C 1
ATOM 1407 O O . TYR A 1 188 ? -7.411 -0.778 1.195 1.00 66.94 188 TYR A O 1
ATOM 1415 N N . GLY A 1 189 ? -9.488 -0.389 0.462 1.00 69.12 189 GLY A N 1
ATOM 1416 C CA . GLY A 1 189 ? -9.806 -1.792 0.210 1.00 69.12 189 GLY A CA 1
ATOM 1417 C C . GLY A 1 189 ? -10.105 -2.604 1.467 1.00 69.12 189 GLY A C 1
ATOM 1418 O O . GLY A 1 189 ? -10.210 -3.825 1.354 1.00 69.12 189 GLY A O 1
ATOM 1419 N N . TYR A 1 190 ? -10.252 -1.964 2.632 1.00 74.38 190 TYR A N 1
ATOM 1420 C CA . TYR A 1 190 ? -10.554 -2.648 3.885 1.00 74.38 190 TYR A CA 1
ATOM 1421 C C . TYR A 1 190 ? -11.929 -3.305 3.839 1.00 74.38 190 TYR A C 1
ATOM 1423 O O . TYR A 1 190 ? -12.920 -2.717 3.404 1.00 74.38 190 TYR A O 1
ATOM 1431 N N . ARG A 1 191 ? -12.026 -4.507 4.409 1.00 79.50 191 ARG A N 1
ATOM 1432 C CA . ARG A 1 191 ? -13.326 -5.071 4.764 1.00 79.50 191 ARG A CA 1
ATOM 1433 C C . ARG A 1 191 ? -13.853 -4.314 5.983 1.00 79.50 191 ARG A C 1
ATOM 1435 O O . ARG A 1 191 ? -13.415 -4.604 7.094 1.00 79.50 191 ARG A O 1
ATOM 1442 N N . CYS A 1 192 ? -14.781 -3.388 5.747 1.00 84.31 192 CYS A N 1
ATOM 1443 C CA . CYS A 1 192 ? -15.346 -2.513 6.773 1.00 84.31 192 CYS A CA 1
ATOM 1444 C C . CYS A 1 192 ? -16.802 -2.850 7.108 1.00 84.31 192 CYS A C 1
ATOM 1446 O O . CYS A 1 192 ? -17.706 -2.252 6.514 1.00 84.31 192 CYS A O 1
ATOM 1448 N N . PRO A 1 193 ? -17.079 -3.811 8.012 1.00 84.94 193 PRO A N 1
ATOM 1449 C CA . PRO A 1 193 ? -18.380 -3.836 8.664 1.00 84.94 193 PRO A CA 1
ATOM 1450 C C . PRO A 1 193 ? -18.624 -2.502 9.381 1.00 84.94 193 PRO A C 1
ATOM 1452 O O . PRO A 1 193 ? -17.700 -1.917 9.948 1.00 84.94 193 PRO A O 1
ATOM 1455 N N . VAL A 1 194 ? -19.875 -2.049 9.344 1.00 84.06 194 VAL A N 1
ATOM 1456 C CA . VAL A 1 194 ? -20.341 -0.881 10.097 1.00 84.06 194 VAL A CA 1
ATOM 1457 C C . VAL A 1 194 ? -21.334 -1.355 11.138 1.00 84.06 194 VAL A C 1
ATOM 1459 O O . VAL A 1 194 ? -22.155 -2.230 10.850 1.00 84.06 194 VAL A O 1
ATOM 1462 N N . SER A 1 195 ? -21.243 -0.787 12.332 1.00 84.44 195 SER A N 1
ATOM 1463 C CA . SER A 1 195 ? -22.202 -1.004 13.406 1.00 84.44 195 SER A CA 1
ATOM 1464 C C . SER A 1 195 ? -22.581 0.330 14.041 1.00 84.44 195 SER A C 1
ATOM 1466 O O . SER A 1 195 ? -21.748 1.221 14.152 1.00 84.44 195 SER A O 1
ATOM 1468 N N . ASP A 1 196 ? -23.824 0.454 14.491 1.00 82.25 196 ASP A N 1
ATOM 1469 C CA . ASP A 1 196 ? -24.285 1.572 15.326 1.00 82.25 196 ASP A CA 1
ATOM 1470 C C . ASP A 1 196 ? -23.920 1.373 16.811 1.00 82.25 196 ASP A C 1
ATOM 1472 O O . ASP A 1 196 ? -24.122 2.249 17.653 1.00 82.25 196 ASP A O 1
ATOM 1476 N N . SER A 1 197 ? -23.394 0.192 17.149 1.00 81.38 197 SER A N 1
ATOM 1477 C CA . SER A 1 197 ? -23.104 -0.218 18.515 1.00 81.38 197 SER A CA 1
ATOM 1478 C C . SER A 1 197 ? -21.901 -1.173 18.602 1.00 81.38 197 SER A C 1
ATOM 1480 O O . SER A 1 197 ? -21.628 -1.946 17.679 1.00 81.38 197 SER A O 1
ATOM 1482 N N . PRO A 1 198 ? -21.145 -1.151 19.712 1.00 76.75 198 PRO A N 1
ATOM 1483 C CA . PRO A 1 198 ? -19.982 -2.012 19.910 1.00 76.75 198 PRO A CA 1
ATOM 1484 C C . PRO A 1 198 ? -20.404 -3.437 20.297 1.00 76.75 198 PRO A C 1
ATOM 1486 O O . PRO A 1 198 ? -20.367 -3.802 21.472 1.00 76.75 198 PRO A O 1
ATOM 1489 N N . ASP A 1 199 ? -20.805 -4.251 19.316 1.00 84.00 199 ASP A N 1
ATOM 1490 C CA . ASP A 1 199 ? -21.029 -5.692 19.507 1.00 84.00 199 ASP A CA 1
ATOM 1491 C C . ASP A 1 199 ? -19.684 -6.395 19.797 1.00 84.00 199 ASP A C 1
ATOM 1493 O O . ASP A 1 199 ? -18.806 -6.413 18.924 1.00 84.00 199 ASP A O 1
ATOM 1497 N N . PRO A 1 200 ? -19.501 -7.011 20.983 1.00 80.56 200 PRO A N 1
ATOM 1498 C CA . PRO A 1 200 ? -18.262 -7.699 21.337 1.00 80.56 200 PRO A CA 1
ATOM 1499 C C . PRO A 1 200 ? -17.853 -8.790 20.343 1.00 80.56 200 PRO A C 1
ATOM 1501 O O . PRO A 1 200 ? -16.661 -8.982 20.113 1.00 80.56 200 PRO A O 1
ATOM 1504 N N . ALA A 1 201 ? -18.812 -9.490 19.727 1.00 82.75 201 ALA A N 1
ATOM 1505 C CA . ALA A 1 201 ? -18.510 -10.546 18.764 1.00 82.75 201 ALA A CA 1
ATOM 1506 C C . ALA A 1 201 ? -17.936 -9.980 17.456 1.00 82.75 201 ALA A C 1
ATOM 1508 O O . ALA A 1 201 ? -17.019 -10.568 16.879 1.00 82.75 201 ALA A O 1
ATOM 1509 N N . LEU A 1 202 ? -18.442 -8.827 17.003 1.00 82.06 202 LEU A N 1
ATOM 1510 C CA . LEU A 1 202 ? -17.890 -8.122 15.845 1.00 82.06 202 LEU A CA 1
ATOM 1511 C C . LEU A 1 202 ? -16.507 -7.561 16.158 1.00 82.06 202 LEU A C 1
ATOM 1513 O O . LEU A 1 202 ? -15.595 -7.721 15.349 1.00 82.06 202 LEU A O 1
ATOM 1517 N N . VAL A 1 203 ? -16.332 -6.965 17.337 1.00 81.19 203 VAL A N 1
ATOM 1518 C CA . VAL A 1 203 ? -15.051 -6.383 17.754 1.00 81.19 203 VAL A CA 1
ATOM 1519 C C . VAL A 1 203 ? -13.965 -7.452 17.875 1.00 81.19 203 VAL A C 1
ATOM 1521 O O . VAL A 1 203 ? -12.886 -7.284 17.319 1.00 81.19 203 VAL A O 1
ATOM 1524 N N . ALA A 1 204 ? -14.274 -8.601 18.478 1.00 79.31 204 ALA A N 1
ATOM 1525 C CA . ALA A 1 204 ? -13.345 -9.730 18.567 1.00 79.31 204 ALA A CA 1
ATOM 1526 C C . ALA A 1 204 ? -13.010 -10.367 17.202 1.00 79.31 204 ALA A C 1
ATOM 1528 O O . ALA A 1 204 ? -12.091 -11.178 17.105 1.00 79.31 204 ALA A O 1
ATOM 1529 N N . SER A 1 205 ? -13.762 -10.038 16.145 1.00 79.69 205 SER A N 1
ATOM 1530 C CA . SER A 1 205 ? -13.522 -10.530 14.783 1.00 79.69 205 SER A CA 1
ATOM 1531 C C . SER A 1 205 ? -12.653 -9.600 13.931 1.00 79.69 205 SER A C 1
ATOM 1533 O O . SER A 1 205 ? -12.376 -9.927 12.771 1.00 79.69 205 SER A O 1
ATOM 1535 N N . VAL A 1 206 ? -12.253 -8.444 14.476 1.00 81.12 206 VAL A N 1
ATOM 1536 C CA . VAL A 1 206 ? -11.461 -7.434 13.773 1.00 81.12 206 VAL A CA 1
ATOM 1537 C C . VAL A 1 206 ? -10.172 -7.081 14.506 1.00 81.12 206 VAL A C 1
ATOM 1539 O O . VAL A 1 206 ? -10.093 -7.132 15.731 1.00 81.12 206 VAL A O 1
ATOM 1542 N N . ASP A 1 207 ? -9.169 -6.656 13.738 1.00 76.62 207 ASP A N 1
ATOM 1543 C CA . ASP A 1 207 ? -7.879 -6.233 14.298 1.00 76.62 207 ASP A CA 1
ATOM 1544 C C . ASP A 1 207 ? -7.900 -4.767 14.731 1.00 76.62 207 ASP A C 1
ATOM 1546 O O . ASP A 1 207 ? -7.086 -4.324 15.542 1.00 76.62 207 ASP A O 1
ATOM 1550 N N . THR A 1 208 ? -8.817 -3.984 14.162 1.00 81.38 208 THR A N 1
ATOM 1551 C CA . THR A 1 208 ? -8.914 -2.554 14.430 1.00 81.38 208 THR A CA 1
ATOM 1552 C C . THR A 1 208 ? -10.370 -2.112 14.461 1.00 81.38 208 THR A C 1
ATOM 1554 O O . THR A 1 208 ? -11.161 -2.489 13.595 1.00 81.38 208 THR A O 1
ATOM 1557 N N . VAL A 1 209 ? -10.704 -1.290 15.451 1.00 82.31 209 VAL A N 1
ATOM 1558 C CA . VAL A 1 209 ? -11.994 -0.624 15.605 1.00 82.31 209 VAL A CA 1
ATOM 1559 C C . VAL A 1 209 ? -11.770 0.876 15.488 1.00 82.31 209 VAL A C 1
ATOM 1561 O O . VAL A 1 209 ? -10.951 1.447 16.206 1.00 82.31 209 VAL A O 1
ATOM 1564 N N . ILE A 1 210 ? -12.522 1.520 14.605 1.00 83.12 210 ILE A N 1
ATOM 1565 C CA . ILE A 1 210 ? -12.687 2.967 14.600 1.00 83.12 210 ILE A CA 1
ATOM 1566 C C . ILE A 1 210 ? -14.020 3.270 15.263 1.00 83.12 210 ILE A C 1
ATOM 1568 O O . ILE A 1 210 ? -15.057 2.838 14.777 1.00 83.12 210 ILE A O 1
ATOM 1572 N N . TYR A 1 211 ? -13.990 4.006 16.363 1.00 81.69 211 TYR A N 1
ATOM 1573 C CA . TYR A 1 211 ? -15.168 4.424 17.099 1.00 81.69 211 TYR A CA 1
ATOM 1574 C C . TYR A 1 211 ? -15.345 5.931 16.959 1.00 81.69 211 TYR A C 1
ATOM 1576 O O . TYR A 1 211 ? -14.513 6.708 17.425 1.00 81.69 211 TYR A O 1
ATOM 1584 N N . GLN A 1 212 ? -16.432 6.347 16.331 1.00 78.00 212 GLN A N 1
ATOM 1585 C CA . GLN A 1 212 ? -16.791 7.735 16.128 1.00 78.00 212 GLN A CA 1
ATOM 1586 C C . GLN A 1 212 ? -18.028 8.072 16.966 1.00 78.00 212 GLN A C 1
ATOM 1588 O O . GLN A 1 212 ? -19.125 7.582 16.723 1.00 78.00 212 GLN A O 1
ATOM 1593 N N . GLY A 1 213 ? -17.821 8.910 17.979 1.00 68.44 213 GLY A N 1
ATOM 1594 C CA . GLY A 1 213 ? -18.826 9.284 18.969 1.00 68.44 213 GLY A CA 1
ATOM 1595 C C . GLY A 1 213 ? -18.176 9.910 20.206 1.00 68.44 213 GLY A C 1
ATOM 1596 O O . GLY A 1 213 ? -16.978 10.192 20.214 1.00 68.44 213 GLY A O 1
ATOM 1597 N N . GLY A 1 214 ? -18.955 10.132 21.272 1.00 63.06 214 GLY A N 1
ATOM 1598 C CA . GLY A 1 214 ? -18.391 10.450 22.595 1.00 63.06 214 GLY A CA 1
ATOM 1599 C C . GLY A 1 214 ? -17.537 9.297 23.142 1.00 63.06 214 GLY A C 1
ATOM 1600 O O . GLY A 1 214 ? -17.373 8.279 22.483 1.00 63.06 214 GLY A O 1
ATOM 1601 N N . PHE A 1 215 ? -17.005 9.394 24.361 1.00 59.44 215 PHE A N 1
ATOM 1602 C CA . PHE A 1 215 ? -16.297 8.243 24.939 1.00 59.44 215 PHE A CA 1
ATOM 1603 C C . PHE A 1 215 ? -17.214 7.006 24.967 1.00 59.44 215 PHE A C 1
ATOM 1605 O O . PHE A 1 215 ? -18.378 7.137 25.369 1.00 59.44 215 PHE A O 1
ATOM 1612 N N . PRO A 1 216 ? -16.731 5.821 24.545 1.00 60.53 216 PRO A N 1
ATOM 1613 C CA . PRO A 1 216 ? -17.532 4.609 24.617 1.00 60.53 216 PRO A CA 1
ATOM 1614 C C . PRO A 1 216 ? -17.988 4.399 26.073 1.00 60.53 216 PRO A C 1
ATOM 1616 O O . PRO A 1 216 ? -17.182 4.607 26.988 1.00 60.53 216 PRO A O 1
ATOM 1619 N N . PRO A 1 217 ? -19.264 4.036 26.324 1.00 59.66 217 PRO A N 1
ATOM 1620 C CA . PRO A 1 217 ? -19.764 3.807 27.673 1.00 59.66 217 PRO A CA 1
ATOM 1621 C C . PRO A 1 217 ? -18.816 2.944 28.515 1.00 59.66 217 PRO A C 1
ATOM 1623 O O . PRO A 1 217 ? -18.266 1.941 28.047 1.00 59.66 217 PRO A O 1
ATOM 1626 N N . ALA A 1 218 ? -18.634 3.346 29.777 1.00 54.81 218 ALA A N 1
ATOM 1627 C CA . ALA A 1 218 ? -17.771 2.656 30.727 1.00 54.81 218 ALA A CA 1
ATOM 1628 C C . ALA A 1 218 ? -18.108 1.152 30.758 1.00 54.81 218 ALA A C 1
ATOM 1630 O O . ALA A 1 218 ? -19.232 0.767 31.081 1.00 54.81 218 ALA A O 1
ATOM 1631 N N . GLY A 1 219 ? -17.138 0.306 30.394 1.00 55.50 219 GLY A N 1
ATOM 1632 C CA . GLY A 1 219 ? -17.302 -1.154 30.324 1.00 55.50 219 GLY A CA 1
ATOM 1633 C C . GLY A 1 219 ? -17.246 -1.775 28.922 1.00 55.50 219 GLY A C 1
ATOM 1634 O O . GLY A 1 219 ? -17.383 -2.995 28.812 1.00 55.50 219 GLY A O 1
ATOM 1635 N N . ILE A 1 220 ? -17.030 -0.976 27.871 1.00 57.16 220 ILE A N 1
ATOM 1636 C CA . ILE A 1 220 ? -16.741 -1.474 26.512 1.00 57.16 220 ILE A CA 1
ATOM 1637 C C . ILE A 1 220 ? -15.301 -1.988 26.380 1.00 57.16 220 ILE A C 1
ATOM 1639 O O . ILE A 1 220 ? -15.066 -2.981 25.701 1.00 57.16 220 ILE A O 1
ATOM 1643 N N . PHE A 1 221 ? -14.355 -1.383 27.100 1.00 60.00 221 PHE A N 1
ATOM 1644 C CA . PHE A 1 221 ? -12.975 -1.859 27.203 1.00 60.00 221 PHE A CA 1
ATOM 1645 C C . PHE A 1 221 ? -12.896 -3.107 28.092 1.00 60.00 221 PHE A C 1
ATOM 1647 O O . PHE A 1 221 ? -12.515 -3.046 29.261 1.00 60.00 221 PHE A O 1
ATOM 1654 N N . ARG A 1 222 ? -13.348 -4.242 27.562 1.00 60.09 222 ARG A N 1
ATOM 1655 C CA . ARG A 1 222 ? -13.275 -5.549 28.228 1.00 60.09 222 ARG A CA 1
ATOM 1656 C C . ARG A 1 222 ? -11.937 -6.219 27.927 1.00 60.09 222 ARG A C 1
ATOM 1658 O O . ARG A 1 222 ? -11.285 -5.883 26.944 1.00 60.09 222 ARG A O 1
ATOM 1665 N N . GLU A 1 223 ? -11.561 -7.231 28.717 1.00 61.97 223 GLU A N 1
ATOM 1666 C CA . GLU A 1 223 ? -10.413 -8.108 28.399 1.00 61.97 223 GLU A CA 1
ATOM 1667 C C . GLU A 1 223 ? -10.471 -8.673 26.968 1.00 61.97 223 GLU A C 1
ATOM 1669 O O . GLU A 1 223 ? -9.439 -8.963 26.370 1.00 61.97 223 GLU A O 1
ATOM 1674 N N . GLU A 1 224 ? -11.678 -8.800 26.417 1.00 63.50 224 GLU A N 1
ATOM 1675 C CA . GLU A 1 224 ? -11.970 -9.273 25.063 1.00 63.50 224 GLU A CA 1
ATOM 1676 C C . GLU A 1 224 ? -11.378 -8.371 23.960 1.00 63.50 224 GLU A C 1
ATOM 1678 O O . GLU A 1 224 ? -11.245 -8.821 22.830 1.00 63.50 224 GLU A O 1
ATOM 1683 N N . TRP A 1 225 ? -11.011 -7.121 24.273 1.00 68.81 225 TRP A N 1
ATOM 1684 C CA . TRP A 1 225 ? -10.517 -6.122 23.311 1.00 68.81 225 TRP A CA 1
ATOM 1685 C C . TRP A 1 225 ? -8.995 -5.934 23.367 1.00 68.81 225 TRP A C 1
ATOM 1687 O O . TRP A 1 225 ? -8.446 -5.125 22.630 1.00 68.81 225 TRP A O 1
ATOM 1697 N N . LYS A 1 226 ? -8.287 -6.661 24.240 1.00 68.38 226 LYS A N 1
ATOM 1698 C CA . LYS A 1 226 ? -6.852 -6.448 24.523 1.00 68.38 226 LYS A CA 1
ATOM 1699 C C . LYS A 1 226 ? -5.927 -6.587 23.303 1.00 68.38 226 LYS A C 1
ATOM 1701 O O . LYS A 1 226 ? -4.828 -6.029 23.293 1.00 68.38 226 LYS A O 1
ATOM 1706 N N . ASP A 1 227 ? -6.368 -7.347 22.306 1.00 68.56 227 ASP A N 1
ATOM 1707 C CA . ASP A 1 227 ? -5.624 -7.622 21.077 1.00 68.56 227 ASP A CA 1
ATOM 1708 C C . ASP A 1 227 ? -6.120 -6.770 19.893 1.00 68.56 227 ASP A C 1
ATOM 1710 O O . ASP A 1 227 ? -5.503 -6.782 18.830 1.00 68.56 227 ASP A O 1
ATOM 1714 N N . THR A 1 228 ? -7.188 -5.990 20.088 1.00 71.25 228 THR A N 1
ATOM 1715 C CA . THR A 1 228 ? -7.805 -5.141 19.067 1.00 71.25 228 THR A CA 1
ATOM 1716 C C . THR A 1 228 ? -7.365 -3.697 19.254 1.00 71.25 228 THR A C 1
ATOM 1718 O O . THR A 1 228 ? -7.452 -3.132 20.341 1.00 71.25 228 THR A O 1
ATOM 1721 N N . GLN A 1 229 ? -6.914 -3.068 18.175 1.00 76.94 229 GLN A N 1
ATOM 1722 C CA . GLN A 1 229 ? -6.563 -1.657 18.196 1.00 76.94 229 GLN A CA 1
ATOM 1723 C C . GLN A 1 229 ? -7.822 -0.777 18.230 1.00 76.94 229 GLN A C 1
ATOM 1725 O O . GLN A 1 229 ? -8.704 -0.975 17.393 1.00 76.94 229 GLN A O 1
ATOM 1730 N N . LEU A 1 230 ? -7.881 0.234 19.106 1.00 77.12 230 LEU A N 1
ATOM 1731 C CA . LEU A 1 230 ? -8.970 1.214 19.103 1.00 77.12 230 LEU A CA 1
ATOM 1732 C C . LEU A 1 230 ? -8.516 2.602 18.633 1.00 77.12 230 LEU A C 1
ATOM 1734 O O . LEU A 1 230 ? -7.535 3.168 19.114 1.00 77.12 230 LEU A O 1
ATOM 1738 N N . ILE A 1 231 ? -9.293 3.191 17.727 1.00 77.06 231 ILE A N 1
ATOM 1739 C CA . ILE A 1 231 ? -9.143 4.575 17.275 1.00 77.06 231 ILE A CA 1
ATOM 1740 C C . ILE A 1 231 ? -10.426 5.319 17.617 1.00 77.06 231 ILE A C 1
ATOM 1742 O O . ILE A 1 231 ? -11.487 4.979 17.101 1.00 77.06 231 ILE A O 1
ATOM 1746 N N . VAL A 1 232 ? -10.339 6.332 18.477 1.00 76.19 232 VAL A N 1
ATOM 1747 C CA . VAL A 1 232 ? -11.495 7.131 18.900 1.00 76.19 232 VAL A CA 1
ATOM 1748 C C . VAL A 1 232 ? -11.503 8.467 18.158 1.00 76.19 232 VAL A C 1
ATOM 1750 O O . VAL A 1 232 ? -10.549 9.243 18.227 1.00 76.19 232 VAL A O 1
ATOM 1753 N N . ILE A 1 233 ? -12.599 8.739 17.454 1.00 73.00 233 ILE A N 1
ATOM 1754 C CA . ILE A 1 233 ? -12.850 9.966 16.700 1.00 73.00 233 ILE A CA 1
ATOM 1755 C C . ILE A 1 233 ? -13.956 10.744 17.414 1.00 73.00 233 ILE A C 1
ATOM 1757 O O . ILE A 1 233 ? -15.136 10.404 17.324 1.00 73.00 233 ILE A O 1
ATOM 1761 N N . GLY A 1 234 ? -13.592 11.819 18.106 1.00 67.25 234 GLY A N 1
ATOM 1762 C CA . GLY A 1 234 ? -14.548 12.606 18.877 1.00 67.25 234 GLY A CA 1
ATOM 1763 C C . GLY A 1 234 ? -13.867 13.483 19.918 1.00 67.25 234 GLY A C 1
ATOM 1764 O O . GLY A 1 234 ? -12.736 13.233 20.321 1.00 67.25 234 GLY A O 1
ATOM 1765 N N . GLY A 1 235 ? -14.557 14.542 20.345 1.00 51.25 235 GLY A N 1
ATOM 1766 C CA . GLY A 1 235 ? -14.144 15.281 21.537 1.00 51.25 235 GLY A CA 1
ATOM 1767 C C . GLY A 1 235 ? -14.553 14.514 22.798 1.00 51.25 235 GLY A C 1
ATOM 1768 O O . GLY A 1 235 ? -15.530 13.757 22.749 1.00 51.25 235 GLY A O 1
ATOM 1769 N N . PRO A 1 236 ? -13.866 14.708 23.938 1.00 49.53 236 PRO A N 1
ATOM 1770 C CA . PRO A 1 236 ? -14.384 14.223 25.209 1.00 49.53 236 PRO A CA 1
ATOM 1771 C C . PRO A 1 236 ? -15.816 14.756 25.391 1.00 49.53 236 PRO A C 1
ATOM 1773 O O . PRO A 1 236 ? -16.083 15.907 25.023 1.00 49.53 236 PRO A O 1
ATOM 1776 N N . PRO A 1 237 ? -16.761 13.956 25.920 1.00 51.09 237 PRO A N 1
ATOM 1777 C CA . PRO A 1 237 ? -18.039 14.513 26.337 1.00 51.09 237 PRO A CA 1
ATOM 1778 C C . PRO A 1 237 ? -17.744 15.684 27.276 1.00 51.09 237 PRO A C 1
ATOM 1780 O O . PRO A 1 237 ? -16.880 15.570 28.147 1.00 51.09 237 PRO A O 1
ATOM 1783 N N . SER A 1 238 ? -18.446 16.806 27.095 1.00 51.16 238 SER A N 1
ATOM 1784 C CA . SER A 1 238 ? -18.250 18.050 27.861 1.00 51.16 238 SER A CA 1
ATOM 1785 C C . SER A 1 238 ? -18.334 17.868 29.382 1.00 51.16 238 SER A C 1
ATOM 1787 O O . SER A 1 238 ? -17.973 18.767 30.140 1.00 51.16 238 SER A O 1
ATOM 1789 N N . ASP A 1 239 ? -18.795 16.698 29.815 1.00 48.22 239 ASP A N 1
ATOM 1790 C CA . ASP A 1 239 ? -19.255 16.392 31.155 1.00 48.22 239 ASP A CA 1
ATOM 1791 C C . ASP A 1 239 ? -18.289 15.447 31.898 1.00 48.22 239 ASP A C 1
ATOM 1793 O O . ASP A 1 239 ? -18.475 15.209 33.091 1.00 48.22 239 ASP A O 1
ATOM 1797 N N . ILE A 1 240 ? -17.261 14.902 31.224 1.00 47.59 240 ILE A N 1
ATOM 1798 C CA . ILE A 1 240 ? -16.276 13.994 31.837 1.00 47.59 240 ILE A CA 1
ATOM 1799 C C . ILE A 1 240 ? -14.904 14.687 31.902 1.00 47.59 240 ILE A C 1
ATOM 1801 O O . ILE A 1 240 ? -14.294 14.938 30.861 1.00 47.59 240 ILE A O 1
ATOM 1805 N N . PRO A 1 241 ? -14.378 14.982 33.106 1.00 46.78 241 PRO A N 1
ATOM 1806 C CA . PRO A 1 241 ? -13.052 15.572 33.265 1.00 46.78 241 PRO A CA 1
ATOM 1807 C C . PRO A 1 241 ? -11.955 14.675 32.670 1.00 46.78 241 PRO A C 1
ATOM 1809 O O . PRO A 1 241 ? -11.916 13.476 32.952 1.00 46.78 241 PRO A O 1
ATOM 1812 N N . ALA A 1 242 ? -11.008 15.262 31.927 1.00 42.22 242 ALA A N 1
ATOM 1813 C CA . ALA A 1 242 ? -9.854 14.562 31.337 1.00 42.22 242 ALA A CA 1
ATOM 1814 C C . ALA A 1 242 ? -9.054 13.722 32.358 1.00 42.22 242 ALA A C 1
ATOM 1816 O O . ALA A 1 242 ? -8.454 12.708 32.021 1.00 42.22 242 ALA A O 1
ATOM 1817 N N . GLU A 1 243 ? -9.096 14.107 33.631 1.00 42.47 243 GLU A N 1
ATOM 1818 C CA . GLU A 1 243 ? -8.441 13.434 34.756 1.00 42.47 243 GLU A CA 1
ATOM 1819 C C . GLU A 1 243 ? -9.117 12.106 35.149 1.00 42.47 243 GLU A C 1
ATOM 1821 O O . GLU A 1 243 ? -8.442 11.175 35.585 1.00 42.47 243 GLU A O 1
ATOM 1826 N N . GLN A 1 244 ? -10.438 11.981 34.958 1.00 43.62 244 GLN A N 1
ATOM 1827 C CA . GLN A 1 244 ? -11.166 10.715 35.139 1.00 43.62 244 GLN A CA 1
ATOM 1828 C C . GLN A 1 244 ? -10.950 9.763 33.958 1.00 43.62 244 GLN A C 1
ATOM 1830 O O . GLN A 1 244 ? -11.002 8.547 34.126 1.00 43.62 244 GLN A O 1
ATOM 1835 N N . ILE A 1 245 ? -10.641 10.323 32.788 1.00 41.97 245 ILE A N 1
ATOM 1836 C CA . ILE A 1 245 ? -10.229 9.590 31.590 1.00 41.97 245 ILE A CA 1
ATOM 1837 C C . ILE A 1 245 ? -8.785 9.082 31.767 1.00 41.97 245 ILE A C 1
ATOM 1839 O O . ILE A 1 245 ? -8.507 7.914 31.503 1.00 41.97 245 ILE A O 1
ATOM 1843 N N . ALA A 1 246 ? -7.894 9.898 32.346 1.00 35.75 246 ALA A N 1
ATOM 1844 C CA . ALA A 1 246 ? -6.481 9.582 32.590 1.00 35.75 246 ALA A CA 1
ATOM 1845 C C . ALA A 1 246 ? -6.231 8.368 33.509 1.00 35.75 246 ALA A C 1
ATOM 1847 O O . ALA A 1 246 ? -5.165 7.755 33.437 1.00 35.75 246 ALA A O 1
ATOM 1848 N N . GLY A 1 247 ? -7.200 8.004 34.359 1.00 33.06 247 GLY A N 1
ATOM 1849 C CA . GLY A 1 247 ? -7.149 6.801 35.200 1.00 33.06 247 GLY A CA 1
ATOM 1850 C C . GLY A 1 247 ? -7.439 5.488 34.458 1.00 33.06 247 GLY A C 1
ATOM 1851 O O . GLY A 1 247 ? -7.160 4.420 34.998 1.00 33.06 247 GLY A O 1
ATOM 1852 N N . GLN A 1 248 ? -7.979 5.557 33.237 1.00 35.97 248 GLN A N 1
ATOM 1853 C CA . GLN A 1 248 ? -8.293 4.398 32.389 1.00 35.97 248 GLN A CA 1
ATOM 1854 C C . GLN A 1 248 ? -7.577 4.439 31.024 1.00 35.97 248 GLN A C 1
ATOM 1856 O O . GLN A 1 248 ? -7.377 3.394 30.416 1.00 35.97 248 GLN A O 1
ATOM 1861 N N . VAL A 1 249 ? -7.154 5.621 30.565 1.00 32.38 249 VAL A N 1
ATOM 1862 C CA . VAL A 1 249 ? -6.608 5.918 29.228 1.00 32.38 249 VAL A CA 1
ATOM 1863 C C . VAL A 1 249 ? -5.667 7.128 29.392 1.00 32.38 249 VAL A C 1
ATOM 1865 O O . VAL A 1 249 ? -6.114 8.267 29.502 1.00 32.38 249 VAL A O 1
ATOM 1868 N N . ARG A 1 250 ? -4.348 6.902 29.492 1.00 29.73 250 ARG A N 1
ATOM 1869 C CA . ARG A 1 250 ? -3.341 7.957 29.749 1.00 29.73 250 ARG A CA 1
ATOM 1870 C C . ARG A 1 250 ? -2.849 8.552 28.425 1.00 29.73 250 ARG A C 1
ATOM 1872 O O . ARG A 1 250 ? -2.136 7.866 27.709 1.00 29.73 250 ARG A O 1
ATOM 1879 N N . IL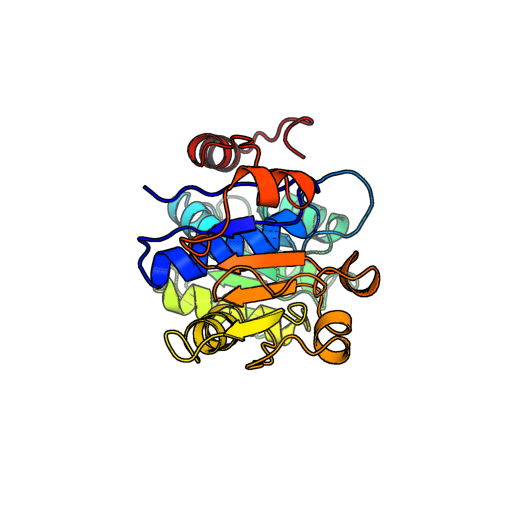E A 1 251 ? -3.219 9.790 28.103 1.00 28.44 251 ILE A N 1
ATOM 1880 C CA . ILE A 1 251 ? -2.764 10.520 26.906 1.00 28.44 251 ILE A CA 1
ATOM 1881 C C . ILE A 1 251 ? -1.394 11.162 27.190 1.00 28.44 251 ILE A C 1
ATOM 1883 O O . ILE A 1 251 ? -1.305 12.096 27.986 1.00 28.44 251 ILE A O 1
ATOM 1887 N N . GLU A 1 252 ? -0.332 10.672 26.543 1.00 26.92 252 GLU A N 1
ATOM 1888 C CA . GLU A 1 252 ? 1.003 11.290 26.548 1.00 26.92 252 GLU A CA 1
ATOM 1889 C C . GLU A 1 252 ? 1.515 11.408 25.101 1.00 26.92 252 GLU A C 1
ATOM 1891 O O . GLU A 1 252 ? 1.568 10.441 24.348 1.00 26.92 252 GLU A O 1
ATOM 1896 N N . ALA A 1 253 ? 1.877 12.626 24.694 1.00 30.14 253 ALA A N 1
ATOM 1897 C CA . ALA A 1 253 ? 2.396 12.918 23.364 1.00 30.14 253 ALA A CA 1
ATOM 1898 C C . ALA A 1 253 ? 3.837 12.398 23.207 1.00 30.14 253 ALA A C 1
ATOM 1900 O O . ALA A 1 253 ? 4.756 12.919 23.842 1.00 30.14 253 ALA A O 1
ATOM 1901 N N . ALA A 1 254 ? 4.046 11.425 22.317 1.00 27.53 254 ALA A N 1
ATOM 1902 C CA . ALA A 1 254 ? 5.368 11.028 21.840 1.00 27.53 254 ALA A CA 1
ATOM 1903 C C . ALA A 1 254 ? 5.564 11.528 20.399 1.00 27.53 254 ALA A C 1
ATOM 1905 O O . ALA A 1 254 ? 4.842 11.160 19.476 1.00 27.53 254 ALA A O 1
ATOM 1906 N N . GLY A 1 255 ? 6.515 12.446 20.225 1.00 31.14 255 GLY A N 1
ATOM 1907 C CA . GLY A 1 255 ? 6.766 13.136 18.967 1.00 31.14 255 GLY A CA 1
ATOM 1908 C C . GLY A 1 255 ? 7.526 12.292 17.946 1.00 31.14 255 GLY A C 1
ATOM 1909 O O . GLY A 1 255 ? 8.657 11.888 18.188 1.00 31.14 255 GLY A O 1
ATOM 1910 N N . PHE A 1 256 ? 6.950 12.171 16.753 1.00 34.00 256 PHE A N 1
ATOM 1911 C CA . PHE A 1 256 ? 7.703 12.102 15.504 1.00 34.00 256 PHE A CA 1
ATOM 1912 C C . PHE A 1 256 ? 7.289 13.291 14.644 1.00 34.00 256 PHE A C 1
ATOM 1914 O O . PHE A 1 256 ? 6.103 13.522 14.409 1.00 34.00 256 PHE A O 1
ATOM 1921 N N . SER A 1 257 ? 8.259 14.076 14.177 1.00 38.88 257 SER A N 1
ATOM 1922 C CA . SER A 1 257 ? 7.974 15.099 13.175 1.00 38.88 257 SER A CA 1
ATOM 1923 C C . SER A 1 257 ? 8.010 14.433 11.799 1.00 38.88 257 SER A C 1
ATOM 1925 O O . SER A 1 257 ? 9.029 13.839 11.446 1.00 38.88 257 SER A O 1
ATOM 1927 N N . LEU A 1 258 ? 6.929 14.555 11.019 1.00 36.94 258 LEU A N 1
ATOM 1928 C CA . LEU A 1 258 ? 6.876 14.164 9.602 1.00 36.94 258 LEU A CA 1
ATOM 1929 C C . LEU A 1 258 ? 8.161 14.531 8.816 1.00 36.94 258 LEU A C 1
ATOM 1931 O O . LEU A 1 258 ? 8.624 13.692 8.050 1.00 36.94 258 LEU A O 1
ATOM 1935 N N . PRO A 1 259 ? 8.810 15.697 9.035 1.00 43.28 259 PRO A N 1
ATOM 1936 C CA . PRO A 1 259 ? 10.106 16.024 8.427 1.00 43.28 259 PRO A CA 1
ATOM 1937 C C . PRO A 1 259 ? 11.230 14.984 8.591 1.00 43.28 259 PRO A C 1
ATOM 1939 O O . PRO A 1 259 ? 11.994 14.787 7.652 1.00 43.28 259 PRO A O 1
ATOM 1942 N N . ALA A 1 260 ? 11.328 14.300 9.735 1.00 42.81 260 ALA A N 1
ATOM 1943 C CA . ALA A 1 260 ? 12.396 13.324 9.991 1.00 42.81 260 ALA A CA 1
ATOM 1944 C C . ALA A 1 260 ? 12.211 12.030 9.177 1.00 42.81 260 ALA A C 1
ATOM 1946 O O . ALA A 1 260 ? 13.176 11.459 8.674 1.00 42.81 260 ALA A O 1
ATOM 1947 N N . LEU A 1 261 ? 10.957 11.604 8.986 1.00 41.56 261 LEU A N 1
ATOM 1948 C CA . LEU A 1 261 ? 10.617 10.482 8.109 1.00 41.56 261 LEU A CA 1
ATOM 1949 C C . LEU A 1 261 ? 10.976 10.795 6.645 1.00 41.56 261 LEU A C 1
ATOM 1951 O O . LEU A 1 261 ? 11.501 9.938 5.935 1.00 41.56 261 LEU A O 1
ATOM 1955 N N . TRP A 1 262 ? 10.737 12.035 6.206 1.00 44.25 262 TRP A N 1
ATOM 1956 C CA . TRP A 1 262 ? 11.070 12.481 4.851 1.00 44.25 262 TRP A CA 1
ATOM 1957 C C . TRP A 1 262 ? 12.578 12.520 4.592 1.00 44.25 262 TRP A C 1
ATOM 1959 O O . TRP A 1 262 ? 13.026 12.079 3.537 1.00 44.25 262 TRP A O 1
ATOM 1969 N N . GLU A 1 263 ? 13.375 12.955 5.569 1.00 45.28 263 GLU A N 1
ATOM 1970 C CA . GLU A 1 263 ? 14.839 12.955 5.464 1.00 45.28 263 GLU A CA 1
ATOM 1971 C C . GLU A 1 263 ? 15.419 11.532 5.333 1.00 45.28 263 GLU A C 1
ATOM 1973 O O . GLU A 1 263 ? 16.339 11.300 4.541 1.00 45.28 263 GLU A O 1
ATOM 1978 N N . ALA A 1 264 ? 14.856 10.549 6.043 1.00 44.84 264 ALA A N 1
ATOM 1979 C CA . ALA A 1 264 ? 15.273 9.148 5.942 1.00 44.84 264 ALA A CA 1
ATOM 1980 C C . ALA A 1 264 ? 14.962 8.539 4.559 1.00 44.84 264 ALA A C 1
ATOM 1982 O O . ALA A 1 264 ? 15.799 7.836 3.979 1.00 44.84 264 ALA A O 1
ATOM 1983 N N . LEU A 1 265 ? 13.788 8.855 3.997 1.00 42.44 265 LEU A N 1
ATOM 1984 C CA . LEU A 1 265 ? 13.381 8.414 2.658 1.00 42.44 265 LEU A CA 1
ATOM 1985 C C . LEU A 1 265 ? 14.232 9.052 1.549 1.00 42.44 265 LEU A C 1
ATOM 1987 O O . LEU A 1 265 ? 14.665 8.344 0.639 1.00 42.44 265 LEU A O 1
ATOM 1991 N N . ASP A 1 266 ? 14.526 10.351 1.647 1.00 41.53 266 ASP A N 1
ATOM 1992 C CA . ASP A 1 266 ? 15.323 11.079 0.650 1.00 41.53 266 ASP A CA 1
ATOM 1993 C C . ASP A 1 266 ? 16.805 10.672 0.661 1.00 41.53 266 ASP A C 1
ATOM 1995 O O . ASP A 1 266 ? 17.463 10.642 -0.382 1.00 41.53 266 ASP A O 1
ATOM 1999 N N . THR A 1 267 ? 17.357 10.341 1.831 1.00 51.78 267 THR A N 1
ATOM 2000 C CA . THR A 1 267 ? 18.787 10.018 1.974 1.00 51.78 267 THR A CA 1
ATOM 2001 C C . THR A 1 267 ? 19.094 8.525 1.864 1.00 51.78 267 THR A C 1
ATOM 2003 O O . THR A 1 267 ? 20.261 8.145 1.718 1.00 51.78 267 THR A O 1
ATOM 2006 N N . GLY A 1 268 ? 18.073 7.663 1.949 1.00 35.78 268 GLY A N 1
ATOM 2007 C CA . GLY A 1 268 ? 18.231 6.209 1.988 1.00 35.78 268 GLY A CA 1
ATOM 2008 C C . GLY A 1 268 ? 19.027 5.709 3.200 1.00 35.78 268 GLY A C 1
ATOM 2009 O O . GLY A 1 268 ? 19.554 4.592 3.163 1.00 35.78 268 GLY A O 1
ATOM 2010 N N . LYS A 1 269 ? 19.164 6.536 4.246 1.00 40.62 269 LYS A N 1
ATOM 2011 C CA . LYS A 1 269 ? 19.825 6.197 5.508 1.00 40.62 269 LYS A CA 1
ATOM 2012 C C . LYS A 1 269 ? 18.758 5.923 6.562 1.00 40.62 269 LYS A C 1
ATOM 2014 O O . LYS A 1 269 ? 18.126 6.842 7.060 1.00 40.62 269 LYS A O 1
ATOM 2019 N N . TRP A 1 270 ? 18.607 4.652 6.904 1.00 40.38 270 TRP A N 1
ATOM 2020 C CA . TRP A 1 270 ? 17.868 4.205 8.079 1.00 40.38 270 TRP A CA 1
ATOM 2021 C C . TRP A 1 270 ? 18.907 3.949 9.171 1.00 40.38 270 TRP A C 1
ATOM 2023 O O . TRP A 1 270 ? 19.892 3.259 8.892 1.00 40.38 270 TRP A O 1
ATOM 2033 N N . THR A 1 271 ? 18.769 4.534 10.362 1.00 39.91 271 THR A N 1
ATOM 2034 C CA . THR A 1 271 ? 19.621 4.130 11.490 1.00 39.91 271 THR A CA 1
ATOM 2035 C C . THR A 1 271 ? 18.971 2.959 12.223 1.00 39.91 271 THR A C 1
ATOM 2037 O O . THR A 1 271 ? 1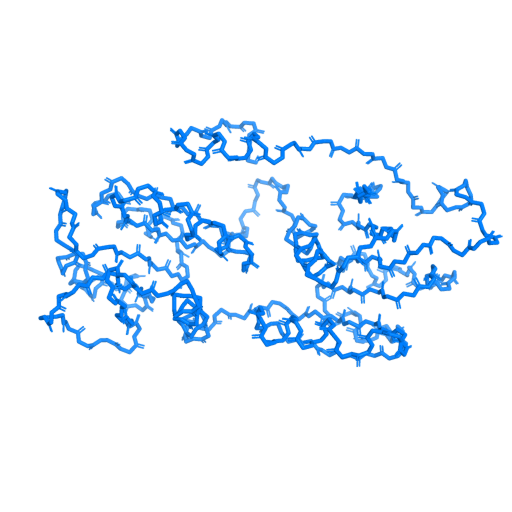7.754 2.808 12.195 1.00 39.91 271 THR A O 1
ATOM 2040 N N . ASP A 1 272 ? 19.765 2.121 12.893 1.00 34.59 272 ASP A N 1
ATOM 2041 C CA . ASP A 1 272 ? 19.253 0.966 13.655 1.00 34.59 272 ASP A CA 1
ATOM 2042 C C . ASP A 1 272 ? 18.335 1.369 14.834 1.00 34.59 272 ASP A C 1
ATOM 2044 O O . ASP A 1 272 ? 17.730 0.510 15.467 1.00 34.59 272 ASP A O 1
ATOM 2048 N N . HIS A 1 273 ? 18.221 2.669 15.133 1.00 32.47 273 HIS A N 1
ATOM 2049 C CA . HIS A 1 273 ? 17.286 3.229 16.112 1.00 32.47 273 HIS A CA 1
ATOM 2050 C C . HIS A 1 273 ? 15.945 3.682 15.506 1.00 32.47 273 HIS A C 1
ATOM 2052 O O . HIS A 1 273 ? 15.050 4.058 16.259 1.00 32.47 273 HIS A O 1
ATOM 2058 N N . ASP A 1 274 ? 15.794 3.611 14.179 1.00 38.69 274 ASP A N 1
ATOM 2059 C CA . ASP A 1 274 ? 14.591 4.013 13.437 1.00 38.69 274 ASP A CA 1
ATOM 2060 C C . ASP A 1 274 ? 13.741 2.806 12.970 1.00 38.69 274 ASP A C 1
ATOM 2062 O O . ASP A 1 274 ? 12.867 2.956 12.109 1.00 38.69 274 ASP A O 1
ATOM 2066 N N . VAL A 1 275 ? 14.003 1.605 13.513 1.00 33.25 275 VAL A N 1
ATOM 2067 C CA . VAL A 1 275 ? 13.299 0.338 13.209 1.00 33.25 275 VAL A CA 1
ATOM 2068 C C . VAL A 1 275 ? 12.610 -0.239 14.441 1.00 33.25 275 VAL A C 1
ATOM 2070 O O . VAL A 1 275 ? 13.280 -0.395 15.484 1.00 33.25 275 VAL A O 1
#

Nearest PDB structures (foldseek):
  1mb0-assembly1_A  TM=9.254E-01  e=8.471E-05  Caulobacter vibrioides
  1m5t-assembly1_A  TM=8.266E-01  e=5.237E-05  Caulobacter vibrioides
  1mb3-assembly1_A  TM=8.799E-01  e=1.455E-04  Caulobacter vibrioides
  2iyn-assembly4_B  TM=8.357E-01  e=3.376E-04  Escherichia coli
  4hnr-assembly1_A  TM=8.374E-01  e=2.454E-03  Vibrio cholerae

Secondary structure (DSSP, 8-state):
---EEEETTTTEEEEPSP--HHHHHHHHHHHHHHHTT-S-SSS----EEEEE-S-HHHHHHHHHHHHHTT-EEEE-SSHHHHHHHHHHH--SEEEEESEETTEEHHHHHHHHHHSTTTTT--EEEES--TT----TTEEEE-TT--HHHHHHHHHHHHHHTT--PPPEEEE--TTTTTHHHHIIIIIT-----EESS--HHHHTT-SEEEEESSSPPTT-S-GGGTTSEEEEESPPPTTS-HHHHHTTS-EE-----HHHHHHHHHHT---TT--

Foldseek 3Di:
DWDWWQWPVQLEIETEDDDDLVCVLQVVLLSNLRNVPPDDDDDPQFQEEEEEDDDVVVLVLVCVLCVSLSHHYHYAPALVSSVVCCLVRVHQEYEYEQDDPRDGVQVSLVVLCVDPSRVLRAYEYEDDDPPHDDDPRYDYDYVPRDSVVVQVNVVVNSVVSVPADW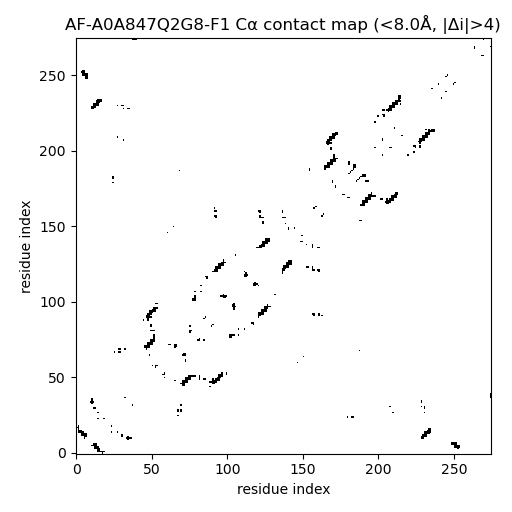AEEEAEDPPCPCSSVCCCCVRNVHNYDYDVDLDLVVLLRTQEYEYEDEPHPPPSPDPSNPRHRYYYYYDHDPPDDVVNVCVVINTDDDDDDPVVVVVCSVVVDDDPVND